Protein AF-A0A2M7UJR5-F1 (afdb_monomer_lite)

Foldseek 3Di:
DFPDDQPDDDPVLLVVLLVLLVVLLVVLVVCCVVVNFDCDPQLVLLLLLLCVLLVNHDDDPVNVVSNVVLQQQNLQSVQLNVCCVPPNNQVSLLVVLSVLLSQQLVLQLSVQCRHPVDNVRSSVRSSCVCPDPCNSRPRNGSHLVSVLVSLLSVLVSLLVSCVVPNDPVSVVVSVVSLSNSSSSPVSSVCSVVVSVVSD

Sequence (199 aa):
MFNGVNPKISTKYFTYLLVFAAVNALLVCLLFSHFGARFGSDSEEYLTTAKYFSGQGALGGSDMIKLFGRLLKPAFPLLVGLLSPLFGFKLPFILINVVFYLSIGFVVFKIVKLLFNDENQALVAAMLFLTAYPMLEYGINYYTDLAGWFFFVLSVYLTLLFGQKPSYKLVVWNGIISVIGFLTKESGGVGTLFFVLFL

Organism: NCBI:txid1974799

Radius of gyration: 18.08 Å; chains: 1; bounding box: 43×35×49 Å

InterPro domains:
  IPR038731 Glycosyltransferase RgtA/B/C/D-like [PF13231] (74-198)

Secondary structure (DSSP, 8-state):
----SSPPPPHHHHHHHHHHHHHHHHHHHHHHHHH-----HHHHHHHHHHHHHTT-----HHHHHHHHHHHTS-HHHHHHHHHHHHHTTTHHHHHHHHHHHHHHHHHHHHHHHHHH--HHHHHHHHHHHHTSHHIIIIISSSSSHHHHHHHHHHHHHHHHHHHHS--HHHHHHHHHHHHHHHHH-HHHHHHHHHHHHH-

Structure (mmCIF, N/CA/C/O backbone):
data_AF-A0A2M7UJR5-F1
#
_entry.id   AF-A0A2M7UJR5-F1
#
loop_
_atom_site.group_PDB
_atom_site.id
_atom_site.type_symbol
_atom_site.label_atom_id
_atom_site.label_alt_id
_atom_site.label_comp_id
_atom_site.label_asym_id
_atom_site.label_entity_id
_atom_site.label_seq_id
_atom_site.pdbx_PDB_ins_code
_atom_site.Cartn_x
_atom_site.Cartn_y
_atom_site.Cartn_z
_atom_site.occupancy
_atom_site.B_iso_or_equiv
_atom_site.auth_seq_id
_atom_site.auth_comp_id
_atom_site.auth_asym_id
_atom_site.auth_atom_id
_atom_site.pdbx_PDB_model_num
ATOM 1 N N . MET A 1 1 ? -16.473 -10.264 20.808 1.00 51.72 1 MET A N 1
ATOM 2 C CA . MET A 1 1 ? -15.160 -9.991 21.438 1.00 51.72 1 MET A CA 1
ATOM 3 C C . MET A 1 1 ? -14.590 -8.604 21.097 1.00 51.72 1 MET A C 1
ATOM 5 O O . MET A 1 1 ? -13.499 -8.291 21.541 1.00 51.72 1 MET A O 1
ATOM 9 N N . PHE A 1 2 ? -15.334 -7.726 20.405 1.00 51.50 2 PHE A N 1
ATOM 10 C CA . PHE A 1 2 ? -14.956 -6.326 20.180 1.00 51.50 2 PHE A CA 1
ATOM 11 C C . PHE A 1 2 ? -16.206 -5.449 20.325 1.00 51.50 2 PHE A C 1
ATOM 13 O O . PHE A 1 2 ? -17.181 -5.665 19.611 1.00 51.50 2 PHE A O 1
ATOM 20 N N . ASN A 1 3 ? -16.194 -4.479 21.241 1.00 45.06 3 ASN A N 1
ATOM 21 C CA . ASN A 1 3 ? -17.349 -3.614 21.539 1.00 45.06 3 ASN A CA 1
ATOM 22 C C . ASN A 1 3 ? -17.341 -2.291 20.745 1.00 45.06 3 ASN A C 1
ATOM 24 O O . ASN A 1 3 ? -17.848 -1.280 21.221 1.00 45.06 3 ASN A O 1
ATOM 28 N N . GLY A 1 4 ? -16.761 -2.264 19.542 1.00 53.38 4 GLY A N 1
ATOM 29 C CA . GLY A 1 4 ? -16.617 -1.032 18.764 1.00 53.38 4 GLY A CA 1
ATOM 30 C C . GLY A 1 4 ? -17.103 -1.189 17.337 1.00 53.38 4 GLY A C 1
ATOM 31 O O . GLY A 1 4 ? -16.329 -1.610 16.491 1.00 53.38 4 GLY A O 1
ATOM 32 N N . VAL A 1 5 ? -18.352 -0.805 17.055 1.00 62.62 5 VAL A N 1
ATOM 33 C CA . VAL A 1 5 ? -18.832 -0.569 15.681 1.00 62.62 5 VAL A CA 1
ATOM 34 C C . VAL A 1 5 ? -17.839 0.372 14.997 1.00 62.62 5 VAL A C 1
ATOM 36 O O . VAL A 1 5 ? -17.671 1.478 15.500 1.00 62.62 5 VAL A O 1
ATOM 39 N N . ASN A 1 6 ? -17.182 -0.084 13.915 1.00 69.62 6 ASN A N 1
ATOM 40 C CA . ASN A 1 6 ? -16.187 0.639 13.095 1.00 69.62 6 ASN A CA 1
ATOM 41 C C . ASN A 1 6 ? -15.977 2.107 13.535 1.00 69.62 6 ASN A C 1
ATOM 43 O O . ASN A 1 6 ? -16.721 2.989 13.084 1.00 69.62 6 ASN A O 1
ATOM 47 N N . PRO A 1 7 ? -15.042 2.358 14.471 1.00 72.00 7 PRO A N 1
ATOM 48 C CA . PRO A 1 7 ? -15.000 3.606 15.215 1.00 72.00 7 PRO A CA 1
ATOM 49 C C . PRO A 1 7 ? -14.770 4.788 14.276 1.00 72.00 7 PRO A C 1
ATOM 51 O O . PRO A 1 7 ? -13.910 4.752 13.389 1.00 72.00 7 PRO A O 1
ATOM 54 N N . LYS A 1 8 ? -15.557 5.852 14.474 1.00 83.50 8 LYS A N 1
ATOM 55 C CA . LYS A 1 8 ? -15.341 7.119 13.773 1.00 83.50 8 LYS A CA 1
ATOM 56 C C . LYS A 1 8 ? -13.962 7.660 14.141 1.00 83.50 8 LYS A C 1
ATOM 58 O O . LYS A 1 8 ? -13.547 7.574 15.293 1.00 83.50 8 LYS A O 1
ATOM 63 N N . ILE A 1 9 ? -13.289 8.216 13.142 1.00 86.56 9 ILE A N 1
ATOM 64 C CA . ILE A 1 9 ? -11.977 8.840 13.292 1.00 86.56 9 ILE A CA 1
ATOM 65 C C . ILE A 1 9 ? -12.189 10.345 13.345 1.00 86.56 9 ILE A C 1
ATOM 67 O O . ILE A 1 9 ? -12.898 10.904 12.506 1.00 86.56 9 ILE A O 1
ATOM 71 N N . SER A 1 10 ? -11.573 10.997 14.319 1.00 90.00 10 SER A N 1
ATOM 72 C CA . SER A 1 10 ? -11.519 12.446 14.402 1.00 90.00 10 S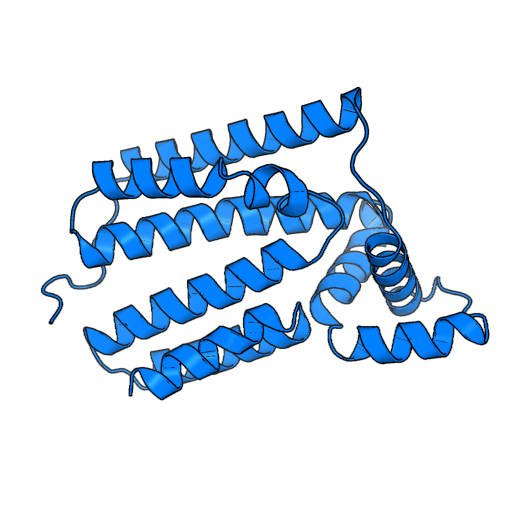ER A CA 1
ATOM 73 C C . SER A 1 10 ? -10.678 13.019 13.262 1.00 90.00 10 SER A C 1
ATOM 75 O O . SER A 1 10 ? -9.560 12.568 12.992 1.00 90.00 10 SER A O 1
ATOM 77 N N . THR A 1 11 ? -11.195 14.068 12.615 1.00 90.19 11 THR A N 1
ATOM 78 C CA . THR A 1 11 ? -10.528 14.761 11.503 1.00 90.19 11 THR A CA 1
ATOM 79 C C . THR A 1 11 ? -9.104 15.178 11.866 1.00 90.19 11 THR A C 1
ATOM 81 O O . THR A 1 11 ? -8.202 15.039 11.049 1.00 90.19 11 THR A O 1
ATOM 84 N N . LYS A 1 12 ? -8.878 15.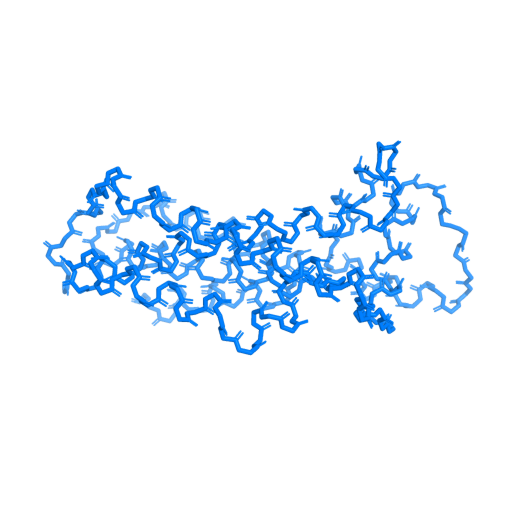603 13.116 1.00 93.94 12 LYS A N 1
ATOM 85 C CA . LYS A 1 12 ? -7.558 15.998 13.627 1.00 93.94 12 LYS A CA 1
ATOM 86 C C . LYS A 1 12 ? -6.524 14.876 13.477 1.00 93.94 12 LYS A C 1
ATOM 88 O O . LYS A 1 12 ? -5.452 15.106 12.927 1.00 93.94 12 LYS A O 1
ATOM 93 N N . TYR A 1 13 ? -6.849 13.668 13.937 1.00 93.12 13 TYR A N 1
ATOM 94 C CA . TYR A 1 13 ? -5.928 12.526 13.902 1.00 93.12 13 TYR A CA 1
ATOM 95 C C . TYR A 1 13 ? -5.713 12.004 12.488 1.00 93.12 13 TYR A C 1
ATOM 97 O O . TYR A 1 13 ? -4.592 11.646 12.134 1.00 93.12 13 TYR A O 1
ATOM 105 N N . PHE A 1 14 ? -6.763 12.020 11.664 1.00 91.31 14 PHE A N 1
ATOM 106 C CA . PHE A 1 14 ? -6.637 11.704 10.247 1.00 91.31 14 PHE A CA 1
ATOM 107 C C . PHE A 1 14 ? -5.672 12.664 9.539 1.00 91.31 14 PHE A C 1
ATOM 109 O O . PHE A 1 14 ? -4.754 12.215 8.855 1.00 91.31 14 PHE A O 1
ATOM 116 N N . THR A 1 15 ? -5.825 13.976 9.752 1.00 93.38 15 THR A N 1
ATOM 117 C CA . THR A 1 15 ? -4.920 14.986 9.191 1.00 93.38 15 THR A CA 1
ATOM 118 C C . THR A 1 15 ? -3.493 14.799 9.697 1.00 93.38 15 THR A C 1
ATOM 120 O O . THR A 1 15 ? -2.569 14.829 8.892 1.00 93.38 15 THR A O 1
ATOM 123 N N . TYR A 1 16 ? -3.291 14.559 10.996 1.00 95.25 16 TYR A N 1
ATOM 124 C CA . TYR A 1 16 ? -1.953 14.329 11.550 1.00 95.25 16 TYR A CA 1
ATOM 125 C C . TYR A 1 16 ? -1.270 13.107 10.951 1.00 95.25 16 TYR A C 1
ATOM 127 O O . TYR A 1 16 ? -0.112 13.202 10.551 1.00 95.25 16 TYR A O 1
ATOM 135 N N . LEU A 1 17 ? -1.987 11.989 10.832 1.00 94.94 17 LEU A N 1
ATOM 136 C CA . LEU A 1 17 ? -1.456 10.787 10.201 1.00 94.94 17 LEU A CA 1
ATOM 137 C C . LEU A 1 17 ? -1.081 11.042 8.740 1.00 94.94 17 LEU A C 1
ATOM 139 O O . LEU A 1 17 ? 0.002 10.654 8.312 1.00 94.94 17 LEU A O 1
ATOM 143 N N . LEU A 1 18 ? -1.961 11.699 7.982 1.00 93.88 18 LEU A N 1
ATOM 144 C CA . LEU A 1 18 ? -1.740 11.955 6.562 1.00 93.88 18 LEU A CA 1
ATOM 145 C C . LEU A 1 18 ? -0.556 12.899 6.337 1.00 93.88 18 LEU A C 1
ATOM 147 O O . LEU A 1 18 ? 0.288 12.621 5.489 1.00 93.88 18 LEU A O 1
ATOM 151 N N . VAL A 1 19 ? -0.458 13.974 7.125 1.00 95.94 19 VAL A N 1
ATOM 152 C CA . VAL A 1 19 ? 0.681 14.901 7.079 1.00 95.94 19 VAL A CA 1
ATOM 153 C C . VAL A 1 19 ? 1.968 14.178 7.459 1.00 95.94 19 VAL A C 1
ATOM 155 O O . VAL A 1 19 ? 2.946 14.277 6.725 1.00 95.94 19 VAL A O 1
ATOM 158 N N . PHE A 1 20 ? 1.973 13.407 8.549 1.00 96.38 20 PHE A N 1
ATOM 159 C CA . PHE A 1 20 ? 3.150 12.646 8.964 1.00 96.38 20 PHE A CA 1
ATOM 160 C C . PHE A 1 20 ? 3.603 11.664 7.878 1.00 96.38 20 PHE A C 1
ATOM 162 O O . PHE A 1 20 ? 4.773 11.655 7.502 1.00 96.38 20 PHE A O 1
ATOM 169 N N . ALA A 1 21 ? 2.679 10.867 7.339 1.00 95.06 21 ALA A N 1
ATOM 170 C CA . ALA A 1 21 ? 2.984 9.876 6.316 1.00 95.06 21 ALA A CA 1
ATOM 171 C C . ALA A 1 21 ? 3.496 10.532 5.023 1.00 95.06 21 ALA A C 1
ATOM 173 O O . ALA A 1 21 ? 4.449 10.032 4.428 1.00 95.06 21 ALA A O 1
ATOM 174 N N . ALA A 1 22 ? 2.922 11.672 4.620 1.00 94.81 22 ALA A N 1
ATOM 175 C CA . ALA A 1 22 ? 3.372 12.434 3.458 1.00 94.81 22 ALA A CA 1
ATOM 176 C C . ALA A 1 22 ? 4.764 13.048 3.667 1.00 94.81 22 ALA A C 1
ATOM 178 O O . ALA A 1 22 ? 5.610 12.951 2.781 1.00 94.81 22 ALA A O 1
ATOM 179 N N . VAL A 1 23 ? 5.026 13.631 4.841 1.00 96.00 23 VAL A N 1
ATOM 180 C CA . VAL A 1 23 ? 6.345 14.179 5.192 1.00 96.00 23 VAL A CA 1
ATOM 181 C C . VAL A 1 23 ? 7.393 13.070 5.239 1.00 96.00 23 VAL A C 1
ATOM 183 O O . VAL A 1 23 ? 8.475 13.239 4.682 1.00 96.00 23 VAL A O 1
ATOM 186 N N . ASN A 1 24 ? 7.075 11.918 5.835 1.00 94.38 24 ASN A N 1
ATOM 187 C CA . ASN A 1 24 ? 8.003 10.793 5.890 1.00 94.38 24 ASN A CA 1
ATOM 188 C C . ASN A 1 24 ? 8.272 10.209 4.496 1.00 94.38 24 ASN A C 1
ATOM 190 O O . ASN A 1 24 ? 9.417 9.930 4.153 1.00 94.38 24 ASN A O 1
ATOM 194 N N . ALA A 1 25 ? 7.241 10.090 3.656 1.00 92.75 25 ALA A N 1
ATOM 195 C CA . ALA A 1 25 ? 7.413 9.645 2.279 1.00 92.75 25 ALA A CA 1
ATOM 196 C C . ALA A 1 25 ? 8.275 10.616 1.460 1.00 92.75 25 ALA A C 1
ATOM 198 O O . ALA A 1 25 ? 9.170 10.186 0.734 1.00 92.75 25 ALA A O 1
ATOM 199 N N . LEU A 1 26 ? 8.054 11.925 1.619 1.00 93.25 26 LEU A N 1
ATOM 200 C CA . LEU A 1 26 ? 8.883 12.954 0.995 1.00 93.25 26 LEU A CA 1
ATOM 201 C C . LEU A 1 26 ? 10.337 12.861 1.470 1.00 93.25 26 LEU A C 1
ATOM 203 O O . LEU A 1 26 ? 11.241 12.922 0.643 1.00 93.25 26 LEU A O 1
ATOM 207 N N . LEU A 1 27 ? 10.567 12.671 2.772 1.00 92.19 27 LEU A N 1
ATOM 208 C CA . LEU A 1 27 ? 11.908 12.495 3.327 1.00 92.19 27 LEU A CA 1
ATOM 209 C C . LEU A 1 27 ? 12.617 11.288 2.701 1.00 92.19 27 LEU A C 1
ATOM 211 O O . LEU A 1 27 ? 13.756 11.418 2.265 1.00 92.19 27 LEU A O 1
ATOM 215 N N . VAL A 1 28 ? 11.943 10.140 2.590 1.00 90.00 28 VAL A N 1
ATOM 216 C CA . VAL A 1 28 ? 12.503 8.944 1.938 1.00 90.00 28 VAL A CA 1
ATOM 217 C C . VAL A 1 28 ? 12.835 9.221 0.467 1.00 90.00 28 VAL A C 1
ATOM 219 O O . VAL A 1 28 ? 13.934 8.905 0.016 1.00 90.00 28 VAL A O 1
ATOM 222 N N . CYS A 1 29 ? 11.946 9.889 -0.271 1.00 88.81 29 CYS A N 1
ATOM 223 C CA . CYS A 1 29 ? 12.211 10.292 -1.654 1.00 88.81 29 CYS A CA 1
ATOM 224 C C . CYS A 1 29 ? 13.404 11.261 -1.781 1.00 88.81 29 CYS A C 1
ATOM 226 O O . CYS A 1 29 ? 14.176 11.153 -2.733 1.00 88.81 29 CYS A O 1
ATOM 228 N N . LEU A 1 30 ? 13.583 12.189 -0.834 1.00 89.19 30 LEU A N 1
ATOM 229 C CA . LEU A 1 30 ? 14.737 13.097 -0.791 1.00 89.19 30 LEU A CA 1
ATOM 230 C C . LEU A 1 30 ? 16.038 12.355 -0.464 1.00 89.19 30 LEU A C 1
ATOM 232 O O . LEU A 1 30 ? 17.083 12.639 -1.044 1.00 89.19 30 LEU A O 1
ATOM 236 N N . LEU A 1 31 ? 15.988 11.366 0.426 1.00 87.44 31 LEU A N 1
ATOM 237 C CA . LEU A 1 31 ? 17.140 10.503 0.686 1.00 87.44 31 LEU A CA 1
ATOM 238 C C . LEU A 1 31 ? 17.513 9.710 -0.569 1.00 87.44 31 LEU A C 1
ATOM 240 O O . LEU A 1 31 ? 18.691 9.604 -0.896 1.00 87.44 31 LEU A O 1
ATOM 244 N N . PHE A 1 32 ? 16.530 9.223 -1.325 1.00 86.94 32 PHE A N 1
ATOM 245 C CA . PHE A 1 32 ? 16.774 8.549 -2.599 1.00 86.94 32 PHE A CA 1
ATOM 246 C C . PHE A 1 32 ? 17.358 9.466 -3.672 1.00 86.94 32 PHE A C 1
ATOM 248 O O . PHE A 1 32 ? 18.168 9.002 -4.472 1.00 86.94 32 PHE A O 1
ATOM 255 N N . SER A 1 33 ? 16.985 10.748 -3.711 1.00 82.12 33 SER A N 1
ATOM 256 C CA . SER A 1 33 ? 17.580 11.685 -4.669 1.00 82.12 33 SER A CA 1
ATOM 257 C C . SER A 1 33 ? 19.030 12.036 -4.326 1.00 82.12 33 SER A C 1
ATOM 259 O O . SER A 1 33 ? 19.802 12.330 -5.235 1.00 82.12 33 SER A O 1
ATOM 261 N N . HIS A 1 34 ? 19.415 11.965 -3.047 1.00 83.50 34 HIS A N 1
ATOM 262 C CA . HIS A 1 34 ? 20.773 12.277 -2.597 1.00 83.50 34 HIS A CA 1
ATOM 263 C C . HIS A 1 34 ? 21.711 11.059 -2.570 1.00 83.50 34 HIS A C 1
ATOM 265 O O . HIS A 1 34 ? 22.851 11.151 -3.013 1.00 83.50 34 HIS A O 1
ATOM 271 N N . PHE A 1 35 ? 21.235 9.912 -2.078 1.00 82.94 35 PHE A N 1
ATOM 272 C CA . PHE A 1 35 ? 22.031 8.689 -1.898 1.00 82.94 35 PHE A CA 1
ATOM 273 C C . PHE A 1 35 ? 21.784 7.623 -2.973 1.00 82.94 35 PHE A C 1
ATOM 275 O O . PHE A 1 35 ? 22.502 6.626 -3.030 1.00 82.94 35 PHE A O 1
ATOM 282 N N . GLY A 1 36 ? 20.785 7.830 -3.831 1.00 78.25 36 GLY A N 1
ATOM 283 C CA . GLY A 1 36 ? 20.318 6.844 -4.797 1.00 78.25 36 GLY A CA 1
ATOM 284 C C . GLY A 1 36 ? 19.278 5.896 -4.195 1.00 78.25 36 GLY A C 1
ATOM 285 O O . GLY A 1 36 ? 19.443 5.350 -3.106 1.00 78.25 36 GLY A O 1
ATOM 286 N N . ALA A 1 37 ? 18.188 5.671 -4.925 1.00 80.44 37 ALA A N 1
ATOM 287 C CA . ALA A 1 37 ? 17.256 4.588 -4.622 1.00 80.44 37 ALA A CA 1
ATOM 288 C C . ALA A 1 37 ? 17.872 3.233 -4.999 1.00 80.44 37 ALA A C 1
ATOM 290 O O . ALA A 1 37 ? 18.562 3.117 -6.017 1.00 80.44 37 ALA A O 1
ATOM 291 N N . ARG A 1 38 ? 17.589 2.188 -4.209 1.00 79.38 38 ARG A N 1
ATOM 292 C CA . ARG A 1 38 ? 18.053 0.836 -4.553 1.00 79.38 38 ARG A CA 1
ATOM 293 C C . ARG A 1 38 ? 17.312 0.338 -5.786 1.00 79.38 38 ARG A C 1
ATOM 295 O O . ARG A 1 38 ? 16.091 0.235 -5.802 1.00 79.38 38 ARG A O 1
ATOM 302 N N . PHE A 1 39 ? 18.074 -0.020 -6.803 1.00 83.75 39 PHE A N 1
ATOM 303 C CA . PHE A 1 39 ? 17.548 -0.601 -8.023 1.00 83.75 39 PHE A CA 1
ATOM 304 C C . PHE A 1 39 ? 18.274 -1.922 -8.251 1.00 83.75 39 PHE A C 1
ATOM 306 O O . PHE A 1 39 ? 19.449 -1.933 -8.609 1.00 83.75 39 PHE A O 1
ATOM 313 N N . GLY A 1 40 ? 17.598 -3.020 -7.916 1.00 84.62 40 GLY A N 1
ATOM 314 C CA . GLY A 1 40 ? 18.158 -4.369 -7.980 1.00 84.62 40 GLY A CA 1
ATOM 315 C C . GLY A 1 40 ? 17.610 -5.183 -9.150 1.00 84.62 40 GLY A C 1
ATOM 316 O O . GLY A 1 40 ? 16.774 -4.710 -9.921 1.00 84.62 40 GLY A O 1
ATOM 317 N N . SER A 1 41 ? 18.024 -6.450 -9.222 1.00 84.25 41 SER A N 1
ATOM 318 C CA . SER A 1 41 ? 17.553 -7.408 -10.233 1.00 84.25 41 SER A CA 1
ATOM 319 C C . SER A 1 41 ? 16.028 -7.558 -10.244 1.00 84.25 41 SER A C 1
ATOM 321 O O . SER A 1 41 ? 15.415 -7.635 -11.303 1.00 84.25 41 SER A O 1
ATOM 323 N N . ASP A 1 42 ? 15.398 -7.539 -9.068 1.00 84.50 42 ASP A N 1
ATOM 324 C CA . ASP A 1 42 ? 13.940 -7.596 -8.935 1.00 84.50 42 ASP A CA 1
ATOM 325 C C . ASP A 1 42 ? 13.264 -6.382 -9.590 1.00 84.50 42 ASP A C 1
ATOM 327 O O . ASP A 1 42 ? 12.298 -6.528 -10.341 1.00 84.50 42 ASP A O 1
ATOM 331 N N . SER A 1 43 ? 13.804 -5.181 -9.362 1.00 88.75 43 SER A N 1
ATOM 332 C CA . SER A 1 43 ? 13.313 -3.935 -9.960 1.00 88.75 43 SER A CA 1
ATOM 333 C C . SER A 1 43 ? 13.416 -3.955 -11.487 1.00 88.75 43 SER A C 1
ATOM 335 O O . SER A 1 43 ? 12.485 -3.527 -12.173 1.00 88.75 43 SER A O 1
ATOM 337 N N . GLU A 1 44 ? 14.514 -4.489 -12.030 1.00 88.62 44 GLU A N 1
ATOM 338 C CA . GLU A 1 44 ? 14.706 -4.673 -13.475 1.00 88.62 44 GLU A CA 1
ATOM 339 C C . GLU A 1 44 ? 13.675 -5.620 -14.086 1.00 88.62 44 GLU A C 1
ATOM 341 O O . GLU A 1 44 ? 13.137 -5.348 -15.162 1.00 88.62 44 GLU A O 1
ATOM 346 N N . GLU A 1 45 ? 13.351 -6.710 -13.398 1.00 87.94 45 GLU A N 1
ATOM 347 C CA . GLU A 1 45 ? 12.360 -7.675 -13.868 1.00 87.94 45 GLU A CA 1
ATOM 348 C C . GLU A 1 45 ? 10.942 -7.092 -13.881 1.00 87.94 45 GLU A C 1
ATOM 350 O O . GLU A 1 45 ? 10.214 -7.253 -14.870 1.00 87.94 45 GLU A O 1
ATOM 355 N N . TYR A 1 46 ? 10.547 -6.350 -12.838 1.00 88.81 46 TYR A N 1
ATOM 356 C CA . TYR A 1 46 ? 9.260 -5.643 -12.836 1.00 88.81 46 TYR A CA 1
ATOM 357 C C . TYR A 1 46 ? 9.204 -4.583 -13.943 1.00 88.81 46 TYR A C 1
ATOM 359 O O . TYR A 1 46 ? 8.191 -4.456 -14.633 1.00 88.81 46 TYR A O 1
ATOM 367 N N . LEU A 1 47 ? 10.300 -3.847 -14.148 1.00 89.56 47 LEU A N 1
ATOM 368 C CA . LEU A 1 47 ? 10.410 -2.832 -15.193 1.00 89.56 47 LEU A CA 1
ATOM 369 C C . LEU A 1 47 ? 10.291 -3.443 -16.596 1.00 89.56 47 LEU A C 1
ATOM 371 O O . LEU A 1 47 ? 9.603 -2.896 -17.456 1.00 89.56 47 LEU A O 1
ATOM 375 N N . THR A 1 48 ? 10.942 -4.581 -16.824 1.00 88.94 48 THR A N 1
ATOM 376 C CA . THR A 1 48 ? 10.894 -5.315 -18.096 1.00 88.94 48 THR A CA 1
ATOM 377 C C . THR A 1 48 ? 9.481 -5.817 -18.379 1.00 88.94 48 THR A C 1
ATOM 379 O O . THR A 1 48 ? 8.969 -5.639 -19.484 1.00 88.94 48 THR A O 1
ATOM 382 N N . THR A 1 49 ? 8.800 -6.336 -17.356 1.00 89.12 49 THR A N 1
ATOM 383 C CA . THR A 1 49 ? 7.395 -6.762 -17.447 1.00 89.12 49 THR A CA 1
ATOM 384 C C . THR A 1 49 ? 6.469 -5.584 -17.782 1.00 89.12 49 THR A C 1
ATOM 386 O O . THR A 1 49 ? 5.602 -5.698 -18.646 1.00 89.12 49 THR A O 1
ATOM 389 N N . ALA A 1 50 ? 6.683 -4.413 -17.174 1.00 91.19 50 ALA A N 1
ATOM 390 C CA . ALA A 1 50 ? 5.915 -3.205 -17.483 1.00 91.19 50 ALA A CA 1
ATOM 391 C C . ALA A 1 50 ? 6.153 -2.696 -18.920 1.00 91.19 50 ALA A C 1
ATOM 393 O O . ALA A 1 50 ? 5.216 -2.286 -19.613 1.00 91.19 50 ALA A O 1
ATOM 394 N N . LYS A 1 51 ? 7.402 -2.747 -19.404 1.00 90.19 51 LYS A N 1
ATOM 395 C CA . LYS A 1 51 ? 7.743 -2.436 -20.805 1.00 90.19 51 LYS A CA 1
ATOM 396 C C . LYS A 1 51 ? 7.062 -3.394 -21.777 1.00 90.19 51 LYS A C 1
ATOM 398 O O . LYS A 1 51 ? 6.557 -2.956 -22.803 1.00 90.19 51 LYS A O 1
ATOM 403 N N . TYR A 1 52 ? 6.994 -4.680 -21.440 1.00 88.62 52 TYR A N 1
ATOM 404 C CA . TYR A 1 52 ? 6.255 -5.655 -22.235 1.00 88.62 52 TYR A CA 1
ATOM 405 C C . TYR A 1 52 ? 4.759 -5.318 -22.311 1.00 88.62 52 TYR A C 1
ATOM 407 O O . TYR A 1 52 ? 4.218 -5.216 -23.408 1.00 88.62 52 TYR A O 1
ATOM 415 N N . PHE A 1 53 ? 4.104 -5.041 -21.176 1.00 88.62 53 PHE A N 1
ATOM 416 C CA . PHE A 1 53 ? 2.677 -4.679 -21.159 1.00 88.62 5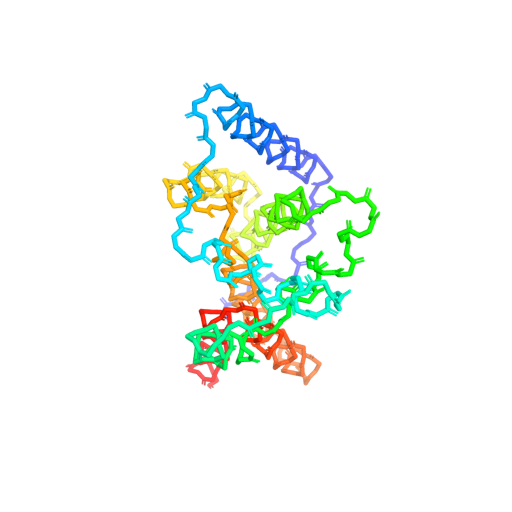3 PHE A CA 1
ATOM 417 C C . PHE A 1 53 ? 2.344 -3.386 -21.909 1.00 88.62 53 PHE A C 1
ATOM 419 O O . PHE A 1 53 ? 1.236 -3.239 -22.414 1.00 88.62 53 PHE A O 1
ATOM 426 N N . SER A 1 54 ? 3.296 -2.461 -22.011 1.00 87.88 54 SER A N 1
ATOM 427 C CA . SER A 1 54 ? 3.151 -1.221 -22.788 1.00 87.88 54 SER A CA 1
ATOM 428 C C . SER A 1 54 ? 3.550 -1.368 -24.264 1.00 87.88 54 SER A C 1
ATOM 430 O O . SER A 1 54 ? 3.567 -0.377 -24.992 1.00 87.88 54 SER A O 1
ATOM 432 N N . GLY A 1 55 ? 3.885 -2.581 -24.720 1.00 85.62 55 GLY A N 1
ATOM 433 C CA . GLY A 1 55 ? 4.284 -2.859 -26.103 1.00 85.62 55 GLY A CA 1
ATOM 434 C C . GLY A 1 55 ? 5.693 -2.377 -26.473 1.00 85.62 55 GLY A C 1
ATOM 435 O O . GLY A 1 55 ? 6.046 -2.387 -27.647 1.00 85.62 55 GLY A O 1
ATOM 436 N N . GLN A 1 56 ? 6.504 -1.960 -25.494 1.00 81.81 56 GLN A N 1
ATOM 437 C CA . GLN A 1 56 ? 7.857 -1.414 -25.691 1.00 81.81 56 GLN A CA 1
ATOM 438 C C . GLN A 1 56 ? 8.980 -2.387 -25.283 1.00 81.81 56 GLN A C 1
ATOM 440 O O . GLN A 1 56 ? 10.157 -2.027 -25.297 1.00 81.81 56 GLN A O 1
ATOM 445 N N . GLY A 1 57 ? 8.643 -3.615 -24.881 1.00 70.31 57 GLY A N 1
ATOM 446 C CA . GLY A 1 57 ? 9.608 -4.643 -24.492 1.00 70.31 57 GLY A CA 1
ATOM 447 C C . GLY A 1 57 ? 9.943 -5.583 -25.648 1.00 70.31 57 GLY A C 1
ATOM 448 O O . GLY A 1 57 ? 9.135 -6.446 -25.975 1.00 70.31 57 GLY A O 1
ATOM 449 N N . ALA A 1 58 ? 11.141 -5.462 -26.229 1.00 63.56 58 ALA A N 1
ATOM 450 C CA . ALA A 1 58 ? 11.720 -6.537 -27.033 1.00 63.56 58 ALA A CA 1
ATOM 451 C C . ALA A 1 58 ? 12.260 -7.604 -26.071 1.00 63.56 58 ALA A C 1
ATOM 453 O O . ALA A 1 58 ? 13.206 -7.341 -25.332 1.00 63.56 58 ALA A O 1
ATOM 454 N N . LEU A 1 59 ? 11.620 -8.771 -26.028 1.00 65.69 59 LEU A N 1
ATOM 455 C CA . LEU A 1 59 ? 12.015 -9.857 -25.131 1.00 65.69 59 LEU A CA 1
ATOM 456 C C . LEU A 1 59 ? 13.076 -10.728 -25.806 1.00 65.69 59 LEU A C 1
ATOM 458 O O . LEU A 1 59 ? 12.824 -11.302 -26.866 1.00 65.69 59 LEU A O 1
ATOM 462 N N . GLY A 1 60 ? 14.247 -10.854 -25.185 1.00 66.06 60 GLY A N 1
ATOM 463 C CA . GLY A 1 60 ? 15.202 -11.908 -25.514 1.00 66.06 60 GLY A CA 1
ATOM 464 C C . GLY A 1 60 ? 14.756 -13.269 -24.963 1.00 66.06 60 GLY A C 1
ATOM 465 O O . GLY A 1 60 ? 13.882 -13.363 -24.100 1.00 66.06 60 GLY A O 1
ATOM 466 N N . GLY A 1 61 ? 15.385 -14.357 -25.420 1.00 64.25 61 GLY A N 1
ATOM 467 C CA . GLY A 1 61 ? 15.041 -15.720 -24.980 1.00 64.25 61 GLY A CA 1
ATOM 468 C C . GLY A 1 61 ? 15.177 -15.951 -23.465 1.00 64.25 61 GLY A C 1
ATOM 469 O O . GLY A 1 61 ? 14.361 -16.658 -22.877 1.00 64.25 61 GLY A O 1
ATOM 470 N N . SER A 1 62 ? 16.149 -15.309 -22.809 1.00 66.75 62 SER A N 1
ATOM 471 C CA . SER A 1 62 ? 16.319 -15.336 -21.345 1.00 66.75 62 SER A CA 1
ATOM 472 C C . SER A 1 62 ? 15.270 -14.514 -20.591 1.00 66.75 62 SER A C 1
ATOM 474 O O . SER A 1 62 ? 14.962 -14.820 -19.438 1.00 66.75 62 SER A O 1
ATOM 476 N N . ASP A 1 63 ? 14.697 -13.495 -21.235 1.00 68.62 63 ASP A N 1
ATOM 477 C CA . ASP A 1 63 ? 13.701 -12.609 -20.628 1.00 68.62 63 ASP A CA 1
ATOM 478 C C . ASP A 1 63 ? 12.333 -13.284 -20.552 1.00 68.62 63 ASP A C 1
ATOM 480 O O . ASP A 1 63 ? 11.566 -13.012 -19.633 1.00 68.62 63 ASP A O 1
ATOM 484 N N . MET A 1 64 ? 12.051 -14.227 -21.458 1.00 68.19 64 M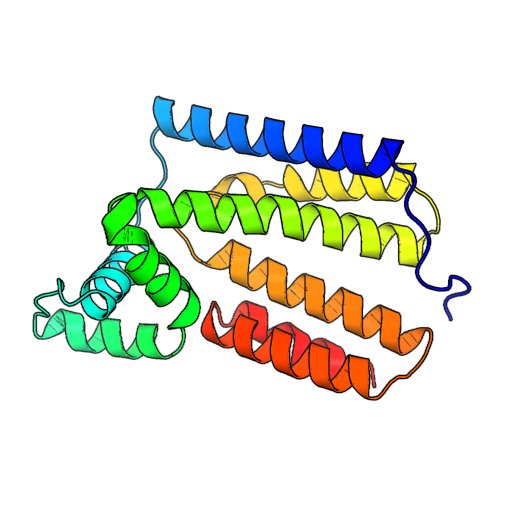ET A N 1
ATOM 485 C CA . MET A 1 64 ? 10.795 -14.981 -21.480 1.00 68.19 64 MET A CA 1
ATOM 486 C C . MET A 1 64 ? 10.585 -15.791 -20.196 1.00 68.19 64 MET A C 1
ATOM 488 O O . MET A 1 64 ? 9.508 -15.735 -19.609 1.00 68.19 64 MET A O 1
ATOM 492 N N . ILE A 1 65 ? 11.609 -16.504 -19.711 1.00 68.44 65 ILE A N 1
ATOM 493 C CA . ILE A 1 65 ? 11.505 -17.328 -18.490 1.00 68.44 65 ILE A CA 1
ATOM 494 C C . ILE A 1 65 ? 11.205 -16.448 -17.267 1.00 68.44 65 ILE A C 1
ATOM 496 O O . ILE A 1 65 ? 10.328 -16.767 -16.462 1.00 68.44 65 ILE A O 1
ATOM 500 N N . LYS A 1 66 ? 11.894 -15.308 -17.153 1.00 70.12 66 LYS A N 1
ATOM 501 C CA . LYS A 1 66 ? 11.678 -14.337 -16.072 1.00 70.12 66 LYS A CA 1
ATOM 502 C C . LYS A 1 66 ? 10.308 -13.671 -16.175 1.00 70.12 66 LYS A C 1
ATOM 504 O O . LYS A 1 66 ? 9.617 -13.530 -15.167 1.00 70.12 66 LYS A O 1
ATOM 509 N N . LEU A 1 67 ? 9.882 -13.328 -17.389 1.00 73.12 67 LEU A N 1
ATOM 510 C CA . LEU A 1 67 ? 8.562 -12.774 -17.658 1.00 73.12 67 LEU A CA 1
ATOM 511 C C . LEU A 1 67 ? 7.458 -13.735 -17.218 1.00 73.12 67 LEU A C 1
ATOM 513 O O . LEU A 1 67 ? 6.550 -13.303 -16.519 1.00 73.12 67 LEU A O 1
ATOM 517 N N . PHE A 1 68 ? 7.547 -15.031 -17.536 1.00 74.06 68 PHE A N 1
ATOM 518 C CA . PHE A 1 68 ? 6.549 -16.019 -17.104 1.00 74.06 68 PHE A CA 1
ATOM 519 C C . PHE A 1 68 ? 6.375 -16.056 -15.582 1.00 74.06 68 PHE A C 1
ATOM 521 O O . PHE A 1 68 ? 5.244 -16.065 -15.097 1.00 74.06 68 PHE A O 1
ATOM 528 N N . GLY A 1 69 ? 7.471 -15.991 -14.818 1.00 72.19 69 GLY A N 1
ATOM 529 C CA . GLY A 1 69 ? 7.401 -15.904 -13.356 1.00 72.19 69 GLY A CA 1
ATOM 530 C C . GLY A 1 69 ? 6.707 -14.631 -12.852 1.00 72.19 69 GLY A C 1
ATOM 531 O O . GLY A 1 69 ? 6.010 -14.661 -11.836 1.00 72.19 69 GLY A O 1
ATOM 532 N N . ARG A 1 70 ? 6.850 -13.510 -13.570 1.00 78.31 70 ARG A N 1
ATOM 533 C CA . ARG A 1 70 ? 6.241 -12.216 -13.217 1.00 78.31 70 ARG A CA 1
ATOM 534 C C . ARG A 1 70 ? 4.829 -12.027 -13.783 1.00 78.31 70 ARG A C 1
ATOM 536 O O . ARG A 1 70 ? 4.061 -11.266 -13.203 1.00 78.31 70 ARG A O 1
ATOM 543 N N . LEU A 1 71 ? 4.431 -12.773 -14.816 1.00 78.25 71 LEU A N 1
ATOM 544 C CA . LEU A 1 71 ? 3.047 -12.831 -15.311 1.00 78.25 71 LEU A CA 1
ATOM 545 C C . LEU A 1 71 ? 2.079 -13.415 -14.276 1.00 78.25 71 LEU A C 1
ATOM 547 O O . LEU A 1 71 ? 0.889 -13.125 -14.332 1.00 78.25 71 LEU A O 1
ATOM 551 N N . LEU A 1 72 ? 2.584 -14.176 -13.300 1.00 81.00 72 LEU A N 1
ATOM 552 C CA . LEU A 1 72 ? 1.802 -14.617 -12.141 1.00 81.00 72 LEU A CA 1
ATOM 553 C C . LEU A 1 72 ? 1.456 -13.462 -11.184 1.00 81.00 72 LEU A C 1
ATOM 555 O O . LEU A 1 72 ? 0.540 -13.590 -10.376 1.00 81.00 72 LEU A O 1
ATOM 559 N N . LYS A 1 73 ? 2.175 -12.334 -11.278 1.00 87.88 73 LYS A N 1
ATOM 560 C CA . LYS A 1 73 ? 2.009 -11.133 -10.447 1.00 87.88 73 LYS A CA 1
ATOM 561 C C . LYS A 1 73 ? 1.880 -9.876 -11.334 1.00 87.88 73 LYS A C 1
ATOM 563 O O . LYS A 1 73 ? 2.695 -8.954 -11.228 1.00 87.88 73 LYS A O 1
ATOM 568 N N . PRO A 1 74 ? 0.894 -9.834 -12.254 1.00 91.38 74 PRO A N 1
ATOM 569 C CA . PRO A 1 74 ? 0.873 -8.855 -13.333 1.00 91.38 74 PRO A CA 1
ATOM 570 C C . PRO A 1 74 ? 0.362 -7.479 -12.896 1.00 91.38 74 PRO A C 1
ATOM 572 O O . PRO A 1 74 ? 0.615 -6.502 -13.593 1.00 91.38 74 PRO A O 1
ATOM 575 N N . ALA A 1 75 ? -0.353 -7.371 -11.772 1.00 93.88 75 ALA A N 1
ATOM 576 C CA . ALA A 1 75 ? -1.128 -6.175 -11.446 1.00 93.88 75 ALA A CA 1
ATOM 577 C C . ALA A 1 75 ? -0.247 -4.930 -11.283 1.00 93.88 75 ALA A C 1
ATOM 579 O O . ALA A 1 75 ? -0.536 -3.888 -11.870 1.00 93.88 75 ALA A O 1
ATOM 580 N N . PHE A 1 76 ? 0.856 -5.034 -10.538 1.00 94.12 76 PHE A N 1
ATOM 581 C CA . PHE A 1 76 ? 1.739 -3.889 -10.313 1.00 94.12 76 PHE A CA 1
ATOM 582 C C . PHE A 1 76 ? 2.501 -3.479 -11.586 1.00 94.12 76 PHE A C 1
ATOM 584 O O . PHE A 1 76 ? 2.423 -2.305 -11.954 1.00 94.12 76 PHE A O 1
ATOM 591 N N . PRO A 1 77 ? 3.181 -4.387 -12.322 1.00 93.06 77 PRO A N 1
ATOM 592 C CA . PRO A 1 77 ? 3.820 -4.015 -13.586 1.00 93.06 77 PRO A CA 1
ATOM 593 C C . PRO A 1 77 ? 2.833 -3.503 -14.642 1.00 93.06 77 PRO A C 1
ATOM 595 O O . PRO A 1 77 ? 3.190 -2.629 -15.428 1.00 93.06 77 PRO A O 1
ATOM 598 N N . LEU A 1 78 ? 1.591 -4.001 -14.654 1.00 94.00 78 LEU A N 1
ATOM 599 C CA . LEU A 1 78 ? 0.541 -3.496 -15.538 1.00 94.00 78 LEU A CA 1
ATOM 600 C C . LEU A 1 78 ? 0.200 -2.040 -15.212 1.00 94.00 78 LEU A C 1
ATOM 602 O O . LEU A 1 78 ? 0.181 -1.211 -16.116 1.00 94.00 78 LEU A O 1
ATOM 606 N N . LEU A 1 79 ? -0.002 -1.703 -13.933 1.00 94.69 79 LEU A N 1
ATOM 607 C CA . LEU A 1 79 ? -0.237 -0.318 -13.508 1.00 94.69 79 LEU A CA 1
ATOM 608 C C . LEU A 1 79 ? 0.932 0.601 -13.882 1.00 94.69 79 LEU A C 1
ATOM 610 O O . LEU A 1 79 ? 0.710 1.702 -14.381 1.00 94.69 79 LEU A O 1
ATOM 614 N N . VAL A 1 80 ? 2.173 0.140 -13.707 1.00 94.81 80 VAL A N 1
ATOM 615 C CA . VAL A 1 80 ? 3.359 0.881 -14.162 1.00 94.81 80 VAL A CA 1
ATOM 616 C C . VAL A 1 80 ? 3.319 1.095 -15.677 1.00 94.81 80 VAL A C 1
ATOM 618 O O . VAL A 1 80 ? 3.538 2.214 -16.132 1.00 94.81 80 VAL A O 1
ATOM 621 N N . GLY A 1 81 ? 3.035 0.050 -16.459 1.00 93.38 81 GLY A N 1
ATOM 622 C CA . GLY A 1 81 ? 2.957 0.122 -17.920 1.00 93.38 81 GLY A CA 1
ATOM 623 C C . GLY A 1 81 ? 1.853 1.057 -18.423 1.00 93.38 81 GLY A C 1
ATOM 624 O O . GLY A 1 81 ? 2.059 1.761 -19.405 1.00 93.38 81 GLY A O 1
ATOM 625 N N . LEU A 1 82 ? 0.714 1.123 -17.729 1.00 94.50 82 LEU A N 1
ATOM 626 C CA . LEU A 1 82 ? -0.386 2.041 -18.050 1.00 94.50 82 LEU A CA 1
ATOM 627 C C . LEU A 1 82 ? -0.039 3.507 -17.761 1.00 94.50 82 LEU A C 1
ATOM 629 O O . LEU A 1 82 ? -0.490 4.400 -18.473 1.00 94.50 82 LEU A O 1
ATOM 633 N N . LEU A 1 83 ? 0.757 3.763 -16.720 1.00 95.19 83 LEU A N 1
ATOM 634 C CA . LEU A 1 83 ? 1.169 5.113 -16.322 1.00 95.19 83 LEU A CA 1
ATOM 635 C C . LEU A 1 83 ? 2.447 5.587 -17.029 1.00 95.19 83 LEU A C 1
ATOM 637 O O . LEU A 1 83 ? 2.747 6.784 -17.029 1.00 95.19 83 LEU A O 1
ATOM 641 N N . SER A 1 84 ? 3.206 4.674 -17.639 1.00 94.31 84 SER A N 1
ATOM 642 C CA . SER A 1 84 ? 4.493 4.997 -18.252 1.00 94.31 84 SER A CA 1
ATOM 643 C C . SER A 1 84 ? 4.439 6.001 -19.411 1.00 94.31 84 SER A C 1
ATOM 645 O O . SER A 1 84 ? 5.393 6.774 -19.517 1.00 94.31 84 SER A O 1
ATOM 647 N N . PRO A 1 85 ? 3.366 6.110 -20.229 1.00 93.25 85 PRO A N 1
ATOM 648 C CA . PRO A 1 85 ? 3.287 7.142 -21.265 1.00 93.25 85 PRO A CA 1
ATOM 649 C C . PRO A 1 85 ? 3.296 8.575 -20.718 1.00 93.25 85 PRO A C 1
ATOM 651 O O . PRO A 1 85 ? 3.694 9.494 -21.426 1.00 93.25 85 PRO A O 1
ATOM 654 N N . LEU A 1 86 ? 2.869 8.774 -19.466 1.00 94.19 86 LEU A N 1
ATOM 655 C CA . LEU A 1 86 ? 2.788 10.097 -18.836 1.00 94.19 86 LEU A CA 1
ATOM 656 C C . LEU A 1 86 ? 4.056 10.460 -18.054 1.00 94.19 86 LEU A C 1
ATOM 658 O O . LEU A 1 86 ? 4.409 11.631 -17.953 1.00 94.19 86 LEU A O 1
ATOM 662 N N . PHE A 1 87 ? 4.731 9.461 -17.483 1.00 93.69 87 PHE A N 1
ATOM 663 C CA . PHE A 1 87 ? 5.759 9.666 -16.455 1.00 93.69 87 PHE A CA 1
ATOM 664 C C . PHE A 1 87 ? 7.093 8.958 -16.753 1.00 93.69 87 PHE A C 1
ATOM 666 O O . PHE A 1 87 ? 8.029 9.027 -15.954 1.00 93.69 87 PHE A O 1
ATOM 673 N N . GLY A 1 88 ? 7.190 8.235 -17.872 1.00 92.44 88 GLY A N 1
ATOM 674 C CA . GLY A 1 88 ? 8.236 7.237 -18.092 1.00 92.44 88 GLY A CA 1
ATOM 675 C C . GLY A 1 88 ? 8.055 6.019 -17.179 1.00 92.44 88 GLY A C 1
ATOM 676 O O . GLY A 1 88 ? 7.128 5.951 -16.384 1.00 92.44 88 GLY A O 1
ATOM 677 N N . PHE A 1 89 ? 8.933 5.019 -17.265 1.00 89.12 89 PHE A N 1
ATOM 678 C CA . PHE A 1 89 ? 8.704 3.755 -16.548 1.00 89.12 89 PHE A CA 1
ATOM 679 C C . PHE A 1 89 ? 9.166 3.719 -15.088 1.00 89.12 89 PHE A C 1
ATOM 681 O O . PHE A 1 89 ? 8.706 2.868 -14.335 1.00 89.12 89 PHE A O 1
ATOM 688 N N . LYS A 1 90 ? 10.091 4.592 -14.674 1.00 90.25 90 LYS A N 1
ATOM 689 C CA . LYS A 1 90 ? 10.628 4.572 -13.302 1.00 90.25 90 LYS A CA 1
ATOM 690 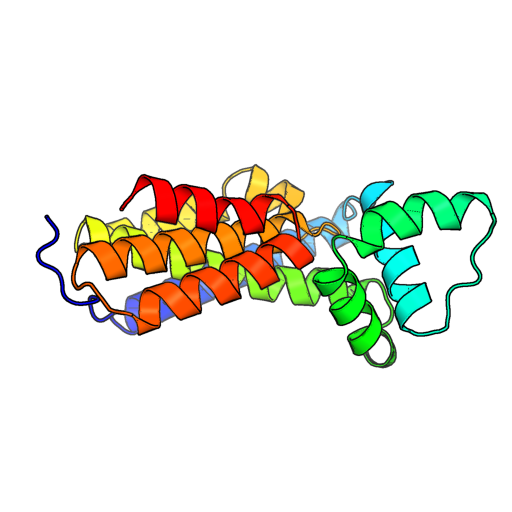C C . LYS A 1 90 ? 9.706 5.296 -12.322 1.00 90.25 90 LYS A C 1
ATOM 692 O O . LYS A 1 90 ? 9.383 4.750 -11.274 1.00 90.25 90 LYS A O 1
ATOM 697 N N . LEU A 1 91 ? 9.244 6.498 -12.668 1.00 91.12 91 LEU A N 1
ATOM 698 C CA . LEU A 1 91 ? 8.454 7.329 -11.758 1.00 91.12 91 LEU A CA 1
ATOM 699 C C . LEU A 1 91 ? 7.128 6.672 -11.298 1.00 91.12 91 LEU A C 1
ATOM 701 O O . LEU A 1 91 ? 6.831 6.768 -10.106 1.00 91.12 91 LEU A O 1
ATOM 705 N N . PRO A 1 92 ? 6.369 5.936 -12.139 1.00 93.88 92 PRO A N 1
ATOM 706 C CA . PRO A 1 92 ? 5.169 5.227 -11.700 1.00 93.88 92 PRO A CA 1
ATOM 707 C C . PRO A 1 92 ? 5.383 4.246 -10.547 1.00 93.88 92 PRO A C 1
ATOM 709 O O . PRO A 1 92 ? 4.497 4.141 -9.708 1.00 93.88 92 PRO A O 1
ATOM 712 N N . PHE A 1 93 ? 6.537 3.571 -10.446 1.00 91.88 93 PHE A N 1
ATOM 713 C CA . PHE A 1 93 ? 6.821 2.690 -9.301 1.00 91.88 93 PHE A CA 1
ATOM 714 C C . PHE A 1 93 ? 6.752 3.458 -7.984 1.00 91.88 93 PHE A C 1
ATOM 716 O O . PHE A 1 93 ? 6.048 3.051 -7.063 1.00 91.88 93 PHE A O 1
ATOM 723 N N . ILE A 1 94 ? 7.455 4.591 -7.923 1.00 92.12 94 ILE A N 1
ATOM 724 C CA . ILE A 1 94 ? 7.507 5.431 -6.727 1.00 92.12 94 ILE A CA 1
ATOM 725 C C . ILE A 1 94 ? 6.118 5.998 -6.442 1.00 92.12 94 ILE A C 1
ATOM 727 O O . ILE A 1 94 ? 5.663 5.930 -5.307 1.00 92.12 94 ILE A O 1
ATOM 731 N N . LEU A 1 95 ? 5.413 6.508 -7.457 1.00 93.50 95 LEU A N 1
ATOM 732 C CA . LEU A 1 95 ? 4.072 7.073 -7.276 1.00 93.50 95 LEU A CA 1
ATOM 733 C C . LEU A 1 95 ? 3.086 6.044 -6.711 1.00 93.50 95 LEU A C 1
ATOM 735 O O . LEU A 1 95 ? 2.393 6.328 -5.735 1.00 93.50 95 LEU A O 1
ATOM 739 N N . ILE A 1 96 ? 3.053 4.841 -7.289 1.00 95.69 96 ILE A N 1
ATOM 740 C CA . ILE A 1 96 ? 2.191 3.750 -6.826 1.00 95.69 96 ILE A CA 1
ATOM 741 C C . ILE A 1 96 ? 2.557 3.365 -5.386 1.00 95.69 96 ILE A C 1
ATOM 743 O O . ILE A 1 96 ? 1.673 3.252 -4.535 1.00 95.69 96 ILE A O 1
ATOM 747 N N . ASN A 1 97 ? 3.848 3.221 -5.079 1.00 95.31 97 ASN A N 1
ATOM 748 C CA . ASN A 1 97 ? 4.285 2.880 -3.728 1.00 95.31 97 ASN A CA 1
ATOM 749 C C . ASN A 1 97 ? 4.001 3.986 -2.712 1.00 95.31 97 ASN A C 1
ATOM 751 O O . ASN A 1 97 ? 3.575 3.673 -1.609 1.00 95.31 97 ASN A O 1
ATOM 755 N N . VAL A 1 98 ? 4.119 5.268 -3.063 1.00 95.19 98 VAL A N 1
ATOM 756 C CA . VAL A 1 98 ? 3.701 6.373 -2.184 1.00 95.19 98 VAL A CA 1
ATOM 757 C C . VAL A 1 98 ? 2.207 6.276 -1.870 1.00 95.19 98 VAL A C 1
ATOM 759 O O . VAL A 1 98 ? 1.817 6.405 -0.711 1.00 95.19 98 VAL A O 1
ATOM 762 N N . VAL A 1 99 ? 1.359 5.974 -2.859 1.00 96.06 99 VAL A N 1
ATOM 763 C CA . VAL A 1 99 ? -0.081 5.777 -2.621 1.00 96.06 99 VAL A CA 1
ATOM 764 C C . VAL A 1 99 ? -0.325 4.617 -1.653 1.00 96.06 99 VAL A C 1
ATOM 766 O O . VAL A 1 99 ? -1.078 4.775 -0.685 1.00 96.06 99 VAL A O 1
ATOM 769 N N . PHE A 1 100 ? 0.333 3.472 -1.854 1.00 97.31 100 PHE A N 1
ATOM 770 C CA . PHE A 1 100 ? 0.218 2.340 -0.930 1.00 97.31 100 PHE A CA 1
ATOM 771 C C . PHE A 1 100 ? 0.788 2.647 0.456 1.00 97.31 100 PHE A C 1
ATOM 773 O O . PHE A 1 100 ? 0.223 2.197 1.448 1.00 97.31 100 PHE A O 1
ATOM 780 N N . TYR A 1 101 ? 1.839 3.458 0.543 1.00 97.00 101 TYR A N 1
ATOM 781 C CA . TYR A 1 101 ? 2.496 3.845 1.788 1.00 97.00 101 TYR A CA 1
ATOM 782 C C . TYR A 1 101 ? 1.567 4.678 2.674 1.00 97.00 101 TYR A C 1
ATOM 784 O O . TYR A 1 101 ? 1.380 4.388 3.856 1.00 97.00 101 TYR A O 1
ATOM 792 N N . LEU A 1 102 ? 0.913 5.678 2.079 1.00 96.19 102 LEU A N 1
ATOM 793 C CA . LEU A 1 102 ? -0.098 6.481 2.766 1.00 96.19 102 LEU A CA 1
ATOM 794 C C . LEU A 1 102 ? -1.297 5.615 3.179 1.00 96.19 102 LEU A C 1
ATOM 796 O O . LEU A 1 102 ? -1.794 5.707 4.304 1.00 96.19 102 LEU A O 1
ATOM 800 N N . SER A 1 103 ? -1.738 4.736 2.276 1.00 97.25 103 SER A N 1
ATOM 801 C CA . SER A 1 103 ? -2.917 3.896 2.484 1.00 97.25 103 SER A CA 1
ATOM 802 C C . SER A 1 103 ? -2.706 2.859 3.587 1.00 97.25 103 SER A C 1
ATOM 804 O O . SER A 1 103 ? -3.573 2.700 4.444 1.00 97.25 103 SER A O 1
ATOM 806 N N . ILE A 1 104 ? -1.557 2.174 3.623 1.00 97.88 104 ILE A N 1
ATOM 807 C CA . ILE A 1 104 ? -1.278 1.155 4.643 1.00 97.88 104 ILE A CA 1
ATOM 808 C C . ILE A 1 104 ? -1.162 1.775 6.035 1.00 97.88 104 ILE A C 1
ATOM 810 O O . ILE A 1 104 ? -1.712 1.216 6.981 1.00 97.88 104 ILE A O 1
ATOM 814 N N . GLY A 1 105 ? -0.563 2.966 6.163 1.00 97.50 105 GLY A N 1
ATOM 815 C CA . GLY A 1 105 ? -0.534 3.705 7.429 1.00 97.50 105 GLY A CA 1
ATOM 816 C C . GLY A 1 105 ? -1.940 3.994 7.963 1.00 97.50 105 GLY A C 1
ATOM 817 O O . GLY A 1 105 ? -2.220 3.781 9.144 1.00 97.50 105 GLY A O 1
ATOM 818 N N . PHE A 1 106 ? -2.860 4.393 7.079 1.00 97.25 106 PHE A N 1
ATOM 819 C CA . PHE A 1 106 ? -4.265 4.601 7.433 1.00 97.25 106 PHE A CA 1
ATOM 820 C C . PHE A 1 106 ? -4.982 3.311 7.855 1.00 97.25 106 PHE A C 1
ATOM 822 O O . PHE A 1 106 ? -5.746 3.318 8.823 1.00 97.25 106 PHE A O 1
ATOM 829 N N . VAL A 1 107 ? -4.734 2.190 7.174 1.00 97.56 107 VAL A N 1
ATOM 830 C CA . VAL A 1 107 ? -5.332 0.901 7.553 1.00 97.56 107 VAL A CA 1
ATOM 831 C C . VAL A 1 107 ? -4.781 0.411 8.897 1.00 97.56 107 VAL A C 1
ATOM 833 O O . VAL A 1 107 ? -5.559 -0.033 9.739 1.00 97.56 107 VAL A O 1
ATOM 836 N N . VAL A 1 108 ? -3.477 0.552 9.154 1.00 98.06 108 VAL A N 1
ATOM 837 C CA . VAL A 1 108 ? -2.874 0.220 10.458 1.00 98.06 108 VAL A CA 1
ATOM 838 C C . VAL A 1 108 ? -3.500 1.058 11.571 1.00 98.06 108 VAL A C 1
ATOM 840 O O . VAL A 1 108 ? -3.919 0.503 12.587 1.00 98.06 108 VAL A O 1
ATOM 843 N N . PHE A 1 109 ? -3.662 2.369 11.360 1.00 97.62 109 PHE A N 1
ATOM 844 C CA . PHE A 1 109 ? -4.376 3.236 12.299 1.00 97.62 109 PHE A CA 1
ATOM 845 C C . PHE A 1 109 ? -5.786 2.704 12.591 1.00 97.62 109 PHE A C 1
ATOM 847 O O . PHE A 1 109 ? -6.182 2.577 13.750 1.00 97.62 109 PHE A O 1
ATOM 854 N N . LYS A 1 110 ? -6.543 2.342 11.545 1.00 95.81 110 LYS A N 1
ATOM 855 C CA . LYS A 1 110 ? -7.894 1.782 11.685 1.00 95.81 110 LYS A CA 1
ATOM 856 C C . LYS A 1 110 ? -7.905 0.490 12.496 1.00 95.81 110 LYS A C 1
ATOM 858 O O . LYS A 1 110 ? -8.774 0.346 13.349 1.00 95.81 110 LYS A O 1
ATOM 863 N N . ILE A 1 111 ? -6.964 -0.422 12.255 1.00 96.50 111 ILE A N 1
ATOM 864 C CA . ILE A 1 111 ? -6.845 -1.681 13.002 1.00 96.50 111 ILE A CA 1
ATOM 865 C C . ILE A 1 111 ? -6.586 -1.394 14.481 1.00 96.50 111 ILE A C 1
ATOM 867 O O . ILE A 1 111 ? -7.318 -1.880 15.337 1.00 96.50 111 ILE A O 1
ATOM 871 N N . VAL A 1 112 ? -5.590 -0.569 14.804 1.00 96.94 112 VAL A N 1
ATOM 872 C CA . VAL A 1 112 ? -5.233 -0.291 16.203 1.00 96.94 112 VAL A CA 1
ATOM 873 C C . VAL A 1 112 ? -6.372 0.440 16.917 1.00 96.94 112 VAL A C 1
ATOM 875 O O . VAL A 1 112 ? -6.733 0.076 18.036 1.00 96.94 112 VAL A O 1
ATOM 878 N N . LYS A 1 113 ? -7.030 1.396 16.249 1.00 94.94 113 LYS A N 1
ATOM 879 C CA . LYS A 1 113 ? -8.218 2.063 16.796 1.00 94.94 113 LYS A CA 1
ATOM 880 C C . LYS A 1 113 ? -9.378 1.085 17.010 1.00 94.94 113 LYS A C 1
ATOM 882 O O . LYS A 1 113 ? -10.098 1.223 17.993 1.00 94.94 113 LYS A O 1
ATOM 887 N N . LEU A 1 114 ? -9.556 0.100 16.129 1.00 93.75 114 LEU A N 1
ATOM 888 C CA . LEU A 1 114 ? -10.578 -0.942 16.267 1.00 93.75 114 LEU A CA 1
ATOM 889 C C . LEU A 1 114 ? -10.341 -1.828 17.498 1.00 93.75 114 LEU A C 1
ATOM 891 O O . LEU A 1 114 ? -11.299 -2.198 18.171 1.00 93.75 114 LEU A O 1
ATOM 895 N N . LEU A 1 115 ? -9.078 -2.162 17.777 1.00 93.69 115 LEU A N 1
ATOM 896 C CA . LEU A 1 115 ? -8.688 -3.069 18.858 1.00 93.69 115 LEU A CA 1
ATOM 897 C C . LEU A 1 115 ? -8.680 -2.388 20.233 1.00 93.69 115 LEU A C 1
ATOM 899 O O . LEU A 1 115 ? -9.157 -2.973 21.201 1.00 93.69 115 LEU A O 1
ATOM 903 N N . PHE A 1 116 ? -8.159 -1.161 20.318 1.00 93.31 116 PHE A N 1
ATOM 904 C CA . PHE A 1 116 ? -7.912 -0.478 21.597 1.00 93.31 116 PHE A CA 1
ATOM 905 C C . PHE A 1 116 ? -8.853 0.697 21.871 1.00 93.31 116 PHE A C 1
ATOM 907 O O . PHE A 1 116 ? -8.891 1.212 22.982 1.00 93.31 116 PHE A O 1
ATOM 914 N N . ASN A 1 117 ? -9.617 1.139 20.868 1.00 91.50 117 ASN A N 1
ATOM 915 C CA . ASN A 1 117 ? -10.494 2.305 20.951 1.00 91.50 117 ASN A CA 1
ATOM 916 C C . ASN A 1 117 ? -9.795 3.609 21.402 1.00 91.50 117 ASN A C 1
ATOM 918 O O . ASN A 1 117 ? -10.459 4.549 21.833 1.00 91.50 117 ASN A O 1
ATOM 922 N N . ASP A 1 118 ? -8.486 3.744 21.187 1.00 93.62 118 ASP A N 1
ATOM 923 C CA . ASP A 1 118 ? -7.704 4.949 21.492 1.00 93.62 118 ASP A CA 1
ATOM 924 C C . ASP A 1 118 ? -7.076 5.530 20.206 1.00 93.62 118 ASP A C 1
ATOM 926 O O . ASP A 1 118 ? -6.440 4.813 19.433 1.00 93.62 118 ASP A O 1
ATOM 930 N N . GLU A 1 119 ? -7.304 6.823 19.926 1.00 95.06 119 GLU A N 1
ATOM 931 C CA . GLU A 1 119 ? -6.773 7.479 18.712 1.00 95.06 119 GLU A CA 1
ATOM 932 C C . GLU A 1 119 ? -5.296 7.867 18.829 1.00 95.06 119 GLU A C 1
ATOM 934 O O . GLU A 1 119 ? -4.586 7.851 17.825 1.00 95.06 119 GLU A O 1
ATOM 939 N N . ASN A 1 120 ? -4.819 8.191 20.034 1.00 95.94 120 ASN A N 1
ATOM 940 C CA . ASN A 1 120 ? -3.410 8.493 20.266 1.00 95.94 120 ASN A CA 1
ATOM 941 C C . ASN A 1 120 ? -2.576 7.228 20.074 1.00 95.94 120 ASN A C 1
ATOM 943 O O . ASN A 1 120 ? -1.580 7.250 19.355 1.00 95.94 120 ASN A O 1
ATOM 947 N N . GLN A 1 121 ? -3.016 6.114 20.660 1.00 96.81 121 GLN A N 1
ATOM 948 C CA . GLN A 1 121 ? -2.355 4.824 20.509 1.00 96.81 121 GLN A CA 1
ATOM 949 C C . GLN A 1 121 ? -2.351 4.374 19.043 1.00 96.81 121 GLN A C 1
ATOM 951 O O . GLN A 1 121 ? -1.323 3.917 18.546 1.00 96.81 121 GLN A O 1
ATOM 956 N N . ALA A 1 122 ? -3.464 4.560 18.326 1.00 97.19 122 ALA A N 1
ATOM 957 C CA . ALA A 1 122 ? -3.544 4.273 16.897 1.00 97.19 122 ALA A CA 1
ATOM 958 C C . ALA A 1 122 ? -2.602 5.144 16.055 1.00 97.19 122 ALA A C 1
ATOM 960 O O . ALA A 1 122 ? -1.942 4.628 15.151 1.00 97.19 122 ALA A O 1
ATOM 961 N N . LEU A 1 123 ? -2.500 6.442 16.367 1.00 97.69 123 LEU A N 1
ATOM 962 C CA . LEU A 1 123 ? -1.586 7.360 15.690 1.00 97.69 123 LEU A CA 1
ATOM 963 C C . LEU A 1 123 ? -0.133 6.944 15.915 1.00 97.69 123 LEU A C 1
ATOM 965 O O . LEU A 1 123 ? 0.607 6.782 14.951 1.00 97.69 123 LEU A O 1
ATOM 969 N N . VAL A 1 124 ? 0.264 6.728 17.171 1.00 97.94 124 VAL A N 1
ATOM 970 C CA . VAL A 1 124 ? 1.631 6.323 17.526 1.00 97.94 124 VAL A CA 1
ATOM 971 C C . VAL A 1 124 ? 1.993 4.995 16.869 1.00 97.94 124 VAL A C 1
ATOM 973 O O . VAL A 1 124 ? 3.056 4.894 16.264 1.00 97.94 124 VAL A O 1
ATOM 976 N N . ALA A 1 125 ? 1.103 4.002 16.904 1.00 98.00 125 ALA A N 1
ATOM 977 C CA . ALA A 1 125 ? 1.346 2.715 16.262 1.00 98.00 125 ALA A CA 1
ATOM 978 C C . ALA A 1 125 ? 1.515 2.838 14.739 1.00 98.00 125 ALA A C 1
ATOM 980 O O . ALA A 1 125 ? 2.430 2.239 14.177 1.00 98.00 125 ALA A O 1
ATOM 981 N N . ALA A 1 126 ? 0.680 3.639 14.069 1.00 98.00 126 ALA A N 1
ATOM 982 C CA . ALA A 1 126 ? 0.806 3.875 12.634 1.00 98.00 126 ALA A CA 1
ATOM 983 C C . ALA A 1 126 ? 2.102 4.626 12.283 1.00 98.00 126 ALA A C 1
ATOM 985 O O . ALA A 1 126 ? 2.771 4.256 11.323 1.00 98.00 126 ALA A O 1
ATOM 986 N N . MET A 1 127 ? 2.495 5.631 13.075 1.00 97.69 127 MET A N 1
ATOM 987 C CA . MET A 1 127 ? 3.767 6.338 12.885 1.00 97.69 127 MET A CA 1
ATOM 988 C C . MET A 1 127 ? 4.957 5.386 13.034 1.00 97.69 127 MET A C 1
ATOM 990 O O . MET A 1 127 ? 5.784 5.320 12.130 1.00 97.69 127 MET A O 1
ATOM 994 N N . LEU A 1 128 ? 4.995 4.597 14.115 1.00 97.94 128 LEU A N 1
ATOM 995 C CA . LEU A 1 128 ? 6.047 3.604 14.356 1.00 97.94 128 LEU A CA 1
ATOM 996 C C . LEU A 1 128 ? 6.125 2.571 13.232 1.00 97.94 128 LEU A C 1
ATOM 998 O O . LEU A 1 128 ? 7.221 2.243 12.781 1.00 97.94 128 LEU A O 1
ATOM 1002 N N . PHE A 1 129 ? 4.971 2.093 12.757 1.00 97.75 129 PHE A N 1
ATOM 1003 C CA . PHE A 1 129 ? 4.889 1.182 11.622 1.00 97.75 129 PHE A CA 1
ATOM 1004 C C . PHE A 1 129 ? 5.514 1.805 10.371 1.00 97.75 129 PHE A C 1
ATOM 1006 O O . PHE A 1 129 ? 6.413 1.213 9.785 1.00 97.75 129 PHE A O 1
ATOM 1013 N N . LEU A 1 130 ? 5.097 3.018 9.995 1.00 97.06 130 LEU A N 1
ATOM 1014 C CA . LEU A 1 130 ? 5.595 3.720 8.809 1.00 97.06 130 LEU A CA 1
ATOM 1015 C C . LEU A 1 130 ? 7.105 4.011 8.879 1.00 97.06 130 LEU A C 1
ATOM 1017 O O . LEU A 1 130 ? 7.782 3.973 7.852 1.00 97.06 130 LEU A O 1
ATOM 1021 N N . THR A 1 131 ? 7.649 4.259 10.070 1.00 95.88 131 THR A N 1
ATOM 1022 C CA . THR A 1 131 ? 9.086 4.501 10.277 1.00 95.88 131 THR A CA 1
ATOM 1023 C C . THR A 1 131 ? 9.904 3.237 10.534 1.00 95.88 131 THR A C 1
ATOM 1025 O O . THR A 1 131 ? 11.112 3.326 10.745 1.00 95.88 131 THR A O 1
ATOM 1028 N N . ALA A 1 132 ? 9.284 2.055 10.549 1.00 95.75 132 ALA A N 1
ATOM 1029 C CA . ALA A 1 132 ? 10.014 0.811 10.734 1.00 95.75 132 ALA A CA 1
ATOM 1030 C C . ALA A 1 132 ? 10.994 0.586 9.573 1.00 95.75 132 ALA A C 1
ATOM 1032 O O . ALA A 1 132 ? 10.697 0.911 8.422 1.00 95.75 132 ALA A O 1
ATOM 1033 N N . TYR A 1 133 ? 12.144 -0.030 9.862 1.00 91.62 133 TYR A N 1
ATOM 1034 C CA . TYR A 1 133 ? 13.192 -0.265 8.862 1.00 91.62 133 TYR A CA 1
ATOM 1035 C C . TYR A 1 133 ? 12.669 -0.867 7.539 1.00 91.62 133 TYR A C 1
ATOM 1037 O O . TYR A 1 133 ? 12.984 -0.304 6.490 1.00 91.62 133 TYR A O 1
ATOM 1045 N N . PRO A 1 134 ? 11.806 -1.908 7.529 1.00 91.94 134 PRO A N 1
ATOM 1046 C CA . PRO A 1 134 ? 11.291 -2.462 6.275 1.00 91.94 134 PRO A CA 1
ATOM 1047 C C . PRO A 1 134 ? 10.487 -1.459 5.437 1.00 91.94 134 PRO A C 1
ATOM 1049 O O . PRO A 1 134 ? 10.544 -1.494 4.210 1.00 91.94 134 PRO A O 1
ATOM 1052 N N . MET A 1 135 ? 9.759 -0.551 6.089 1.00 94.44 135 MET A N 1
ATOM 1053 C CA . MET A 1 135 ? 8.955 0.470 5.419 1.00 94.44 135 MET A CA 1
ATOM 1054 C C . MET A 1 135 ? 9.827 1.557 4.791 1.00 94.44 135 MET A C 1
ATOM 1056 O O . MET A 1 135 ? 9.519 2.023 3.696 1.00 94.44 135 MET A O 1
ATOM 1060 N N . LEU A 1 136 ? 10.926 1.930 5.449 1.00 90.00 136 LEU A N 1
ATOM 1061 C CA . LEU A 1 136 ? 11.877 2.910 4.922 1.00 90.00 136 LEU A CA 1
ATOM 1062 C C . LEU A 1 136 ? 12.735 2.326 3.790 1.00 90.00 136 LEU A C 1
ATOM 1064 O O . LEU A 1 136 ? 12.979 2.993 2.790 1.00 90.00 136 LEU A O 1
ATOM 1068 N N . GLU A 1 137 ? 13.164 1.074 3.936 1.00 87.06 137 GLU A N 1
ATOM 1069 C CA . GLU A 1 137 ? 14.074 0.403 3.005 1.00 87.06 137 GLU A CA 1
ATOM 1070 C C . GLU A 1 137 ? 13.366 -0.095 1.734 1.00 87.06 137 GLU A C 1
ATOM 1072 O O . GLU A 1 137 ? 13.828 0.135 0.611 1.00 87.06 137 GLU A O 1
ATOM 1077 N N . TYR A 1 138 ? 12.229 -0.775 1.904 1.00 89.06 138 TYR A N 1
ATOM 1078 C CA . TYR A 1 138 ? 11.533 -1.468 0.816 1.00 89.06 138 TYR A CA 1
ATOM 1079 C C . TYR A 1 138 ? 10.205 -0.818 0.436 1.00 89.06 138 TYR A C 1
ATOM 1081 O O . TYR A 1 138 ? 9.710 -1.068 -0.659 1.00 89.06 138 TYR A O 1
ATOM 1089 N N . GLY A 1 139 ? 9.633 0.017 1.310 1.00 89.00 139 GLY A N 1
ATOM 1090 C CA . GLY A 1 139 ? 8.295 0.571 1.123 1.00 89.00 139 GLY A CA 1
ATOM 1091 C C . GLY A 1 139 ? 8.172 1.426 -0.139 1.00 89.00 139 GLY A C 1
ATOM 1092 O O . GLY A 1 139 ? 7.417 1.101 -1.046 1.00 89.00 139 GLY A O 1
ATOM 1093 N N . ILE A 1 140 ? 8.925 2.525 -0.207 1.00 89.25 140 ILE A N 1
ATOM 1094 C CA . ILE A 1 140 ? 8.803 3.536 -1.282 1.00 89.25 140 ILE A CA 1
ATOM 1095 C C . ILE A 1 140 ? 9.731 3.234 -2.478 1.00 89.25 140 ILE A C 1
ATOM 1097 O O . ILE A 1 140 ? 9.738 3.934 -3.488 1.00 89.25 140 ILE A O 1
ATOM 1101 N N . ASN A 1 141 ? 10.521 2.170 -2.380 1.00 89.06 141 ASN A N 1
ATOM 1102 C CA . ASN A 1 141 ? 11.561 1.829 -3.343 1.00 89.06 141 ASN A CA 1
ATOM 1103 C C . ASN A 1 141 ? 10.994 1.180 -4.625 1.00 89.06 141 ASN A C 1
ATOM 1105 O O . ASN A 1 141 ? 9.786 0.997 -4.750 1.00 89.06 141 ASN A O 1
ATOM 1109 N N . TYR A 1 142 ? 11.837 0.794 -5.588 1.00 90.62 142 TYR A N 1
ATOM 1110 C CA . TYR A 1 142 ? 11.407 0.169 -6.856 1.00 90.62 142 TYR A CA 1
ATOM 1111 C C . TYR A 1 142 ? 11.021 -1.320 -6.721 1.00 90.62 142 TYR A C 1
ATOM 1113 O O . TYR A 1 142 ? 11.415 -2.157 -7.539 1.00 90.62 142 TYR A O 1
ATOM 1121 N N . TYR A 1 143 ? 10.260 -1.661 -5.683 1.00 91.19 143 TYR A N 1
ATOM 1122 C CA . TYR A 1 143 ? 9.775 -3.013 -5.395 1.00 91.19 143 TYR A CA 1
ATOM 1123 C C . TYR A 1 143 ? 8.245 -3.049 -5.343 1.00 91.19 143 TYR A C 1
ATOM 1125 O O . TYR A 1 143 ? 7.593 -2.012 -5.283 1.00 91.19 143 TYR A O 1
ATOM 1133 N N . THR A 1 144 ? 7.657 -4.245 -5.367 1.00 92.69 144 THR A N 1
ATOM 1134 C CA . THR A 1 144 ? 6.193 -4.432 -5.289 1.00 92.69 144 THR A CA 1
ATOM 1135 C C . THR A 1 144 ? 5.718 -4.869 -3.899 1.00 92.69 144 THR A C 1
ATOM 1137 O O . THR A 1 144 ? 4.525 -5.070 -3.668 1.00 92.69 144 THR A O 1
ATOM 1140 N N . ASP A 1 145 ? 6.652 -5.009 -2.960 1.00 93.31 145 ASP A N 1
ATOM 1141 C CA . ASP A 1 145 ? 6.451 -5.563 -1.623 1.00 93.31 145 ASP A CA 1
ATOM 1142 C C . ASP A 1 145 ? 5.440 -4.763 -0.802 1.00 93.31 145 ASP A C 1
ATOM 1144 O O . ASP A 1 145 ? 4.531 -5.350 -0.215 1.00 93.31 145 ASP A O 1
ATOM 1148 N N . LEU A 1 146 ? 5.522 -3.431 -0.842 1.00 95.62 146 LEU A N 1
ATOM 1149 C CA . LEU A 1 146 ? 4.610 -2.555 -0.110 1.00 95.62 146 LEU A CA 1
ATOM 1150 C C . LEU A 1 146 ? 3.148 -2.735 -0.522 1.00 95.62 146 LEU A C 1
ATOM 1152 O O . LEU A 1 146 ? 2.262 -2.760 0.331 1.00 95.62 146 LEU A O 1
ATOM 1156 N N . ALA A 1 147 ? 2.893 -2.875 -1.821 1.00 95.75 147 ALA A N 1
ATOM 1157 C CA . ALA A 1 147 ? 1.553 -3.129 -2.325 1.00 95.75 147 ALA A CA 1
ATOM 1158 C C . ALA A 1 147 ? 1.029 -4.486 -1.823 1.00 95.75 147 ALA A C 1
ATOM 1160 O O . ALA A 1 147 ? -0.105 -4.577 -1.356 1.00 95.75 147 ALA A O 1
ATOM 1161 N N . GLY A 1 148 ? 1.882 -5.517 -1.816 1.00 95.19 148 GLY A N 1
ATOM 1162 C CA . GLY A 1 148 ? 1.580 -6.808 -1.190 1.00 95.19 148 GLY A CA 1
ATOM 1163 C C . GLY A 1 148 ? 1.216 -6.679 0.290 1.00 95.19 148 GLY A C 1
ATOM 1164 O O . GLY A 1 148 ? 0.171 -7.169 0.720 1.00 95.19 148 GLY A O 1
ATOM 1165 N N . TRP A 1 149 ? 2.037 -5.965 1.065 1.00 96.56 149 TRP A N 1
ATOM 1166 C CA . TRP A 1 149 ? 1.784 -5.711 2.486 1.00 96.56 149 TRP A CA 1
ATOM 1167 C C . TRP A 1 149 ? 0.486 -4.937 2.711 1.00 96.56 149 TRP A C 1
ATOM 1169 O O . TRP A 1 149 ? -0.263 -5.263 3.629 1.00 96.56 149 TRP A O 1
ATOM 1179 N N . PHE A 1 150 ? 0.178 -3.954 1.864 1.00 97.69 150 PHE A N 1
ATOM 1180 C CA . PHE A 1 150 ? -1.068 -3.200 1.947 1.00 97.69 150 PHE A CA 1
ATOM 1181 C C . PHE A 1 150 ? -2.288 -4.111 1.800 1.00 97.69 150 PHE A C 1
ATOM 1183 O O . PHE A 1 150 ? -3.178 -4.067 2.649 1.00 97.69 150 PHE A O 1
ATOM 1190 N N . PHE A 1 151 ? -2.331 -4.950 0.761 1.00 97.56 151 PHE A N 1
ATOM 1191 C CA . PHE A 1 151 ? -3.473 -5.839 0.540 1.00 97.56 151 PHE A CA 1
ATOM 1192 C C . PHE A 1 151 ? -3.619 -6.877 1.657 1.00 97.56 151 PHE A C 1
ATOM 1194 O O . PHE A 1 151 ? -4.740 -7.140 2.097 1.00 97.56 151 PHE A O 1
ATOM 1201 N N . PHE A 1 152 ? -2.504 -7.388 2.188 1.00 96.81 152 PHE A N 1
ATOM 1202 C CA . PHE A 1 152 ? -2.517 -8.245 3.373 1.00 96.81 152 PHE A CA 1
ATOM 1203 C C . PHE A 1 152 ? -3.119 -7.529 4.593 1.00 96.81 152 PHE A C 1
ATOM 1205 O O . PHE A 1 152 ? -4.079 -8.015 5.190 1.00 96.81 152 PHE A O 1
ATOM 1212 N N . VAL A 1 153 ? -2.610 -6.346 4.945 1.00 97.25 153 VAL A N 1
ATOM 1213 C CA . VAL A 1 153 ? -3.081 -5.580 6.111 1.00 97.25 153 VAL A CA 1
ATOM 1214 C C . VAL A 1 153 ? -4.544 -5.147 5.944 1.00 97.25 153 VAL A C 1
ATOM 1216 O O . VAL A 1 153 ? -5.319 -5.187 6.900 1.00 97.25 153 VAL A O 1
ATOM 1219 N N . LEU A 1 154 ? -4.968 -4.796 4.728 1.00 97.50 154 LEU A N 1
ATOM 1220 C CA . LEU A 1 154 ? -6.366 -4.495 4.420 1.00 97.50 154 LEU A CA 1
ATOM 1221 C C . LEU A 1 154 ? -7.274 -5.720 4.599 1.00 97.50 154 LEU A C 1
ATOM 1223 O O . LEU A 1 154 ? -8.356 -5.598 5.174 1.00 97.50 154 LEU A O 1
ATOM 1227 N N . SER A 1 155 ? -6.830 -6.899 4.164 1.00 96.69 155 SER A N 1
ATOM 1228 C CA . SER A 1 155 ? -7.538 -8.159 4.402 1.00 96.69 155 SER A CA 1
ATOM 1229 C C . SER A 1 155 ? -7.665 -8.466 5.902 1.00 96.69 155 SER A C 1
ATOM 1231 O O . SER A 1 155 ? -8.757 -8.805 6.370 1.00 96.69 155 SER A O 1
ATOM 1233 N N . VAL A 1 156 ? -6.611 -8.245 6.697 1.00 96.12 156 VAL A N 1
ATOM 1234 C CA . VAL A 1 156 ? -6.676 -8.356 8.167 1.00 96.12 156 VAL A CA 1
ATOM 1235 C C . VAL A 1 156 ? -7.725 -7.399 8.738 1.00 96.12 156 VAL A C 1
ATOM 1237 O O . VAL A 1 156 ? -8.572 -7.819 9.525 1.00 96.12 156 VAL A O 1
ATOM 1240 N N . TYR A 1 157 ? -7.744 -6.135 8.306 1.00 95.88 157 TYR A N 1
ATOM 1241 C CA . TYR A 1 157 ? -8.753 -5.168 8.751 1.00 95.88 157 TYR A CA 1
ATOM 1242 C C . TYR A 1 157 ? -10.188 -5.629 8.443 1.00 95.88 157 TYR A C 1
ATOM 1244 O O . TYR A 1 157 ? -11.054 -5.571 9.318 1.00 95.88 157 TYR A O 1
ATOM 1252 N N . LEU A 1 158 ? -10.446 -6.139 7.234 1.00 95.19 158 LEU A N 1
ATOM 1253 C CA . LEU A 1 158 ? -11.761 -6.677 6.864 1.00 95.19 158 LEU A CA 1
ATOM 1254 C C . LEU A 1 158 ? -12.143 -7.917 7.679 1.00 95.19 158 LEU A C 1
ATOM 1256 O O . LEU A 1 158 ? -13.305 -8.060 8.060 1.00 95.19 158 LEU A O 1
ATOM 1260 N N . THR A 1 159 ? -11.173 -8.782 7.975 1.00 95.06 159 THR A N 1
ATOM 1261 C CA . THR A 1 159 ? -11.353 -9.955 8.841 1.00 95.06 159 THR A CA 1
ATOM 1262 C C . THR A 1 159 ? -11.781 -9.532 10.243 1.00 95.06 159 THR A C 1
ATOM 1264 O O . THR A 1 159 ? -12.759 -10.047 10.781 1.00 95.06 159 THR A O 1
ATOM 1267 N N . LEU A 1 160 ? -11.117 -8.523 10.813 1.00 94.00 160 LEU A N 1
ATOM 1268 C CA . LEU A 1 160 ? -11.481 -8.001 12.128 1.00 94.00 160 LEU A CA 1
ATOM 1269 C C . LEU A 1 160 ? -12.887 -7.395 12.125 1.00 94.00 160 LEU A C 1
ATOM 1271 O O . LEU A 1 160 ? -13.660 -7.676 13.038 1.00 94.00 160 LEU A O 1
ATOM 1275 N N . LEU A 1 161 ? -13.259 -6.628 11.090 1.00 93.25 161 LEU A N 1
ATOM 1276 C CA . LEU A 1 161 ? -14.628 -6.116 10.939 1.00 93.25 161 LEU A CA 1
ATOM 1277 C C . LEU A 1 161 ? -15.661 -7.248 10.861 1.00 93.25 161 LEU A C 1
ATOM 1279 O O . LEU A 1 161 ? -16.728 -7.141 11.468 1.00 93.25 161 LEU A O 1
ATOM 1283 N N . PHE A 1 162 ? -15.341 -8.334 10.152 1.00 93.19 162 PHE A N 1
ATOM 1284 C CA . PHE A 1 162 ? -16.197 -9.515 10.079 1.00 93.19 162 PHE A CA 1
ATOM 1285 C C . PHE A 1 162 ? -16.385 -10.147 11.464 1.00 93.19 162 PHE A C 1
ATOM 1287 O O . PHE A 1 162 ? -17.516 -10.445 11.840 1.00 93.19 162 PHE A O 1
ATOM 1294 N N . GLY A 1 163 ? -15.319 -10.249 12.262 1.00 90.94 163 GLY A N 1
ATOM 1295 C CA . GLY A 1 163 ? -15.385 -10.725 13.647 1.00 90.94 163 GLY A CA 1
ATOM 1296 C C . GLY A 1 163 ? -16.219 -9.853 14.593 1.00 90.94 163 GLY A C 1
ATOM 1297 O O . GLY A 1 163 ? -16.691 -10.340 15.620 1.00 90.94 163 GLY A O 1
ATOM 1298 N N . GLN A 1 164 ? -16.433 -8.572 14.273 1.00 89.25 164 GLN A N 1
ATOM 1299 C CA . GLN A 1 164 ? -17.359 -7.716 15.026 1.00 89.25 164 GLN A CA 1
ATOM 1300 C C . GLN A 1 164 ? -18.809 -7.917 14.596 1.00 89.25 164 GLN A C 1
ATOM 1302 O O . GLN A 1 164 ? -19.710 -7.999 15.430 1.00 89.25 164 GLN A O 1
ATOM 1307 N N . LYS A 1 165 ? -19.034 -7.930 13.280 1.00 89.44 165 LYS A N 1
ATOM 1308 C CA . LYS A 1 165 ? -20.353 -8.077 12.678 1.00 89.44 165 LYS A CA 1
ATOM 1309 C C . LYS A 1 165 ? -20.224 -8.861 11.372 1.00 89.44 165 LYS A C 1
ATOM 1311 O O . LYS A 1 165 ? -19.919 -8.260 10.334 1.00 89.44 165 LYS A O 1
ATOM 1316 N N . PRO A 1 166 ? -20.503 -10.175 11.405 1.00 91.44 166 PRO 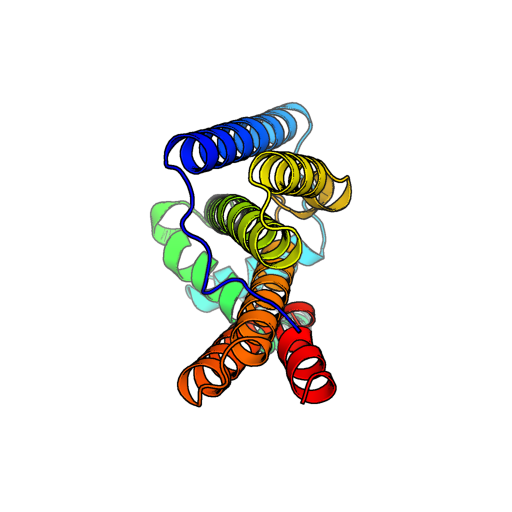A N 1
ATOM 1317 C CA . PRO A 1 166 ? -20.432 -11.013 10.223 1.00 91.44 166 PRO A CA 1
ATOM 1318 C C . PRO A 1 166 ? -21.292 -10.456 9.090 1.00 91.44 166 PRO A C 1
ATOM 1320 O O . PRO A 1 166 ? -22.422 -10.002 9.289 1.00 91.44 166 PRO A O 1
ATOM 1323 N N . SER A 1 167 ? -20.736 -10.456 7.884 1.00 91.88 167 SER A N 1
ATOM 1324 C CA . SER A 1 167 ? -21.401 -9.937 6.694 1.00 91.88 167 SER A CA 1
ATOM 1325 C C . SER A 1 167 ? -20.832 -10.604 5.456 1.00 91.88 167 SER A C 1
ATOM 1327 O O . SER A 1 167 ? -19.625 -10.550 5.225 1.00 91.88 167 SER A O 1
ATOM 1329 N N . TYR A 1 168 ? -21.706 -11.159 4.615 1.00 92.56 168 TYR A N 1
ATOM 1330 C CA . TYR A 1 168 ? -21.313 -11.749 3.334 1.00 92.56 168 TYR A CA 1
ATOM 1331 C C . TYR A 1 168 ? -20.543 -10.758 2.448 1.00 92.56 168 TYR A C 1
ATOM 1333 O O . TYR A 1 168 ? -19.589 -11.129 1.770 1.00 92.56 168 TYR A O 1
ATOM 1341 N N . LYS A 1 169 ? -20.887 -9.463 2.514 1.00 93.81 169 LYS A N 1
ATOM 1342 C CA . LYS A 1 169 ? -20.159 -8.421 1.776 1.00 93.81 169 LYS A CA 1
ATOM 1343 C C . LYS A 1 169 ? -18.687 -8.353 2.187 1.00 93.81 169 LYS A C 1
ATOM 1345 O O . LYS A 1 169 ? -17.842 -8.138 1.328 1.00 93.81 169 LYS A O 1
ATOM 1350 N N . LEU A 1 170 ? -18.377 -8.534 3.474 1.00 92.81 170 LEU A N 1
ATOM 1351 C CA . LEU A 1 170 ? -16.993 -8.523 3.960 1.00 92.81 170 LEU A CA 1
ATOM 1352 C C . LEU A 1 170 ? -16.217 -9.744 3.461 1.00 92.81 170 LEU A C 1
ATOM 1354 O O . LEU A 1 170 ? -15.057 -9.591 3.099 1.00 92.81 170 LEU A O 1
ATOM 1358 N N . VAL A 1 171 ? -16.864 -10.911 3.363 1.00 93.81 171 VAL A N 1
ATOM 1359 C CA . VAL A 1 171 ? -16.266 -12.124 2.778 1.00 93.81 171 VAL A CA 1
ATOM 1360 C C . VAL A 1 171 ? -15.879 -11.882 1.319 1.00 93.81 171 VAL A C 1
ATOM 1362 O O . VAL A 1 171 ? -14.731 -12.092 0.937 1.00 93.81 171 VAL A O 1
ATOM 1365 N N . VAL A 1 172 ? -16.820 -11.370 0.516 1.00 94.75 172 VAL A N 1
ATOM 1366 C CA . VAL A 1 172 ? -16.593 -11.080 -0.909 1.00 94.75 172 VAL A CA 1
ATOM 1367 C C . VAL A 1 172 ? -15.475 -10.057 -1.091 1.00 94.75 172 VAL A C 1
ATOM 1369 O O . VAL A 1 172 ? -14.558 -10.285 -1.878 1.00 94.75 172 VAL A O 1
ATOM 1372 N N . TRP A 1 173 ? -15.510 -8.949 -0.344 1.00 95.00 173 TRP A N 1
ATOM 1373 C CA . TRP A 1 173 ? -14.468 -7.928 -0.437 1.00 95.00 173 TRP A CA 1
ATOM 1374 C C . TRP A 1 173 ? -13.099 -8.451 -0.020 1.00 95.00 173 TRP A C 1
ATOM 1376 O O . TRP A 1 173 ? -12.114 -8.131 -0.680 1.00 95.00 173 TRP A O 1
ATOM 1386 N N . ASN A 1 174 ? -13.029 -9.274 1.026 1.00 94.75 174 ASN A N 1
ATOM 1387 C CA . ASN A 1 174 ? -11.773 -9.866 1.465 1.00 94.75 174 ASN A CA 1
ATOM 1388 C C . ASN A 1 174 ? -11.187 -10.803 0.394 1.00 94.75 174 ASN A C 1
ATOM 1390 O O . ASN A 1 174 ? -10.001 -10.704 0.073 1.00 94.75 174 ASN A O 1
ATOM 1394 N N . GLY A 1 175 ? -12.029 -11.628 -0.239 1.00 94.12 175 GLY A N 1
ATOM 1395 C CA . GLY A 1 175 ? -11.630 -12.456 -1.379 1.00 94.12 175 GLY A CA 1
ATOM 1396 C C . GLY A 1 175 ? -11.090 -11.625 -2.548 1.00 94.12 175 GLY A C 1
ATOM 1397 O O . GLY A 1 175 ? -9.983 -11.877 -3.016 1.00 94.12 175 GLY A O 1
ATOM 1398 N N . ILE A 1 176 ? -11.816 -10.582 -2.971 1.00 95.44 176 ILE A N 1
ATOM 1399 C CA . ILE A 1 176 ? -11.384 -9.684 -4.059 1.00 95.44 176 ILE A CA 1
ATOM 1400 C C . ILE A 1 176 ? -10.035 -9.031 -3.731 1.00 95.44 176 ILE A C 1
ATOM 1402 O O . ILE A 1 176 ? -9.116 -9.062 -4.547 1.00 95.44 176 ILE A O 1
ATOM 1406 N N . ILE A 1 177 ? -9.898 -8.462 -2.532 1.00 96.06 177 ILE A N 1
ATOM 1407 C CA . ILE A 1 177 ? -8.673 -7.785 -2.087 1.00 96.06 177 ILE A CA 1
ATOM 1408 C C . ILE A 1 177 ? -7.491 -8.747 -2.032 1.00 96.06 177 ILE A C 1
ATOM 1410 O O . ILE A 1 177 ? -6.397 -8.383 -2.454 1.00 96.06 177 ILE A O 1
ATOM 1414 N N . SER A 1 178 ? -7.710 -9.975 -1.571 1.00 94.38 178 SER A N 1
ATOM 1415 C CA . SER A 1 178 ? -6.658 -10.986 -1.517 1.00 94.38 178 SER A CA 1
ATOM 1416 C C . SER A 1 178 ? -6.228 -11.452 -2.907 1.00 94.38 178 SER A C 1
ATOM 1418 O O . SER A 1 178 ? -5.040 -11.654 -3.130 1.00 94.38 178 SER A O 1
ATOM 1420 N N . VAL A 1 179 ? -7.160 -11.577 -3.860 1.00 94.56 179 VAL A N 1
ATOM 1421 C CA . VAL A 1 179 ? -6.835 -11.903 -5.260 1.00 94.56 179 VAL A CA 1
ATOM 1422 C C . VAL A 1 179 ? -6.028 -10.775 -5.901 1.00 94.56 179 VAL A C 1
ATOM 1424 O O . VAL A 1 179 ? -4.980 -11.036 -6.485 1.00 94.56 179 VAL A O 1
ATOM 1427 N N . ILE A 1 180 ? -6.458 -9.518 -5.753 1.00 95.06 180 ILE A N 1
ATOM 1428 C CA . ILE A 1 180 ? -5.699 -8.357 -6.253 1.00 95.06 180 ILE A CA 1
ATOM 1429 C C . ILE A 1 180 ? -4.318 -8.292 -5.581 1.00 95.06 180 ILE A C 1
ATOM 1431 O O . ILE A 1 180 ? -3.309 -8.040 -6.244 1.00 95.06 180 ILE A O 1
ATOM 1435 N N . GLY A 1 181 ? -4.269 -8.577 -4.278 1.00 95.12 181 GLY A N 1
ATOM 1436 C CA . GLY A 1 181 ? -3.045 -8.700 -3.501 1.00 95.12 181 GLY A CA 1
ATOM 1437 C C . GLY A 1 181 ? -2.104 -9.739 -4.085 1.00 95.12 181 GLY A C 1
ATOM 1438 O O . GLY A 1 181 ? -0.979 -9.395 -4.424 1.00 95.12 181 GLY A O 1
ATOM 1439 N N . PHE A 1 182 ? -2.581 -10.965 -4.287 1.00 94.06 182 PHE A N 1
ATOM 1440 C CA . PHE A 1 182 ? -1.818 -12.066 -4.872 1.00 94.06 182 PHE A CA 1
ATOM 1441 C C . PHE A 1 182 ? -1.290 -11.737 -6.275 1.00 94.06 182 PHE A C 1
ATOM 1443 O O . PHE A 1 182 ? -0.116 -11.968 -6.561 1.00 94.06 182 PHE A O 1
ATOM 1450 N N . LEU A 1 183 ? -2.123 -11.114 -7.119 1.00 93.81 183 LEU A N 1
ATOM 1451 C CA . LEU A 1 183 ? -1.734 -10.639 -8.453 1.00 93.81 183 LEU A CA 1
ATOM 1452 C C . LEU A 1 183 ? -0.723 -9.483 -8.415 1.00 93.81 183 LEU A C 1
ATOM 1454 O O . LEU A 1 183 ? -0.157 -9.136 -9.447 1.00 93.81 183 LEU A O 1
ATOM 1458 N N . THR A 1 184 ? -0.497 -8.866 -7.258 1.00 93.25 184 THR A N 1
ATOM 1459 C CA . THR A 1 184 ? 0.528 -7.836 -7.054 1.00 93.25 184 THR A CA 1
ATOM 1460 C C . THR A 1 184 ? 1.811 -8.439 -6.476 1.00 93.25 184 THR A C 1
ATOM 1462 O O . THR A 1 184 ? 2.909 -8.198 -6.982 1.00 93.25 184 THR A O 1
ATOM 1465 N N . LYS A 1 185 ? 1.667 -9.228 -5.410 1.00 92.06 185 LYS A N 1
ATOM 1466 C CA . LYS A 1 185 ? 2.724 -9.937 -4.689 1.00 92.06 185 LYS A CA 1
ATOM 1467 C C . LYS A 1 185 ? 2.082 -11.099 -3.926 1.00 92.06 185 LYS A C 1
ATOM 1469 O O . LYS A 1 185 ? 1.034 -10.947 -3.308 1.00 92.06 185 LYS A O 1
ATOM 1474 N N . GLU A 1 186 ? 2.749 -12.241 -3.881 1.00 89.50 186 GLU A N 1
ATOM 1475 C CA . GLU A 1 186 ? 2.327 -13.447 -3.163 1.00 89.50 186 GLU A CA 1
ATOM 1476 C C . GLU A 1 186 ? 1.933 -13.174 -1.701 1.00 89.50 186 GLU A C 1
ATOM 1478 O O . GLU A 1 186 ? 0.960 -13.742 -1.207 1.00 89.50 186 GLU A O 1
ATOM 1483 N N . SER A 1 187 ? 2.627 -12.242 -1.036 1.00 89.38 187 SER A N 1
ATOM 1484 C CA . SER A 1 187 ? 2.349 -11.839 0.344 1.00 89.38 187 SER A CA 1
ATOM 1485 C C . SER A 1 187 ? 0.962 -11.214 0.510 1.00 89.38 187 SER A C 1
ATOM 1487 O O . SER A 1 187 ? 0.345 -11.385 1.558 1.00 89.38 187 SER A O 1
ATOM 1489 N N . GLY A 1 188 ? 0.424 -10.562 -0.526 1.00 87.88 188 GLY A N 1
ATOM 1490 C CA . GLY A 1 188 ? -0.927 -10.001 -0.510 1.00 87.88 188 GLY A CA 1
ATOM 1491 C C . GLY A 1 188 ? -2.027 -11.066 -0.478 1.00 87.88 188 GLY A C 1
ATOM 1492 O O . GLY A 1 188 ? -3.098 -10.817 0.070 1.00 87.88 188 GLY A O 1
ATOM 1493 N N . GLY A 1 189 ? -1.755 -12.271 -0.994 1.00 87.38 189 GLY A N 1
ATOM 1494 C CA . GLY A 1 189 ? -2.696 -13.398 -0.960 1.00 87.38 189 GLY A CA 1
ATOM 1495 C C . GLY A 1 189 ? -2.829 -14.055 0.419 1.00 87.38 189 GLY A C 1
ATOM 1496 O O . GLY A 1 189 ? -3.848 -14.681 0.710 1.00 87.38 189 GLY A O 1
ATOM 1497 N N . VAL A 1 190 ? -1.843 -13.865 1.305 1.00 90.88 190 VAL A N 1
ATOM 1498 C CA . VAL A 1 190 ? -1.823 -14.448 2.663 1.00 90.88 190 VAL A CA 1
ATOM 1499 C C . VAL A 1 190 ? -2.997 -13.950 3.518 1.00 90.88 190 VAL A C 1
ATOM 1501 O O . VAL A 1 190 ? -3.408 -14.621 4.462 1.00 90.88 190 VAL A O 1
ATOM 1504 N N . GLY A 1 191 ? -3.609 -12.821 3.150 1.00 85.75 191 GLY A N 1
ATOM 1505 C CA . GLY A 1 191 ? -4.807 -12.305 3.810 1.00 85.75 191 GLY A CA 1
ATOM 1506 C C . GLY A 1 191 ? -5.982 -13.291 3.793 1.00 85.75 191 GLY A C 1
ATOM 1507 O O . GLY A 1 191 ? -6.684 -13.434 4.792 1.00 85.75 191 GLY A O 1
ATOM 1508 N N . THR A 1 192 ? -6.143 -14.065 2.713 1.00 86.12 192 THR A N 1
ATOM 1509 C CA . THR A 1 192 ? -7.177 -15.112 2.651 1.00 86.12 192 THR A CA 1
ATOM 1510 C C . THR A 1 192 ? -6.910 -16.232 3.646 1.00 86.12 192 THR A C 1
ATOM 1512 O O . THR A 1 192 ? -7.845 -16.694 4.291 1.00 86.12 192 THR A O 1
ATOM 1515 N N . LEU A 1 193 ? -5.650 -16.650 3.812 1.00 88.12 193 LEU A N 1
ATOM 1516 C CA . LEU A 1 193 ? -5.293 -17.660 4.810 1.00 88.12 193 LEU A CA 1
ATOM 1517 C C . LEU A 1 193 ? -5.667 -17.168 6.211 1.00 88.12 193 LEU A C 1
ATOM 1519 O O . LEU A 1 193 ? -6.298 -17.898 6.968 1.00 88.12 193 LEU A O 1
ATOM 1523 N N . PHE A 1 194 ? -5.331 -15.915 6.528 1.00 87.62 194 PHE A N 1
ATOM 1524 C CA . PHE A 1 194 ? -5.706 -15.302 7.800 1.00 87.62 194 PHE A CA 1
ATOM 1525 C C . PHE A 1 194 ? -7.227 -15.275 7.995 1.00 87.62 194 PHE A C 1
ATOM 1527 O O . PHE A 1 194 ? -7.709 -15.639 9.063 1.00 87.62 194 PHE A O 1
ATOM 1534 N N . PHE A 1 195 ? -7.985 -14.900 6.961 1.00 89.06 195 PHE A N 1
ATOM 1535 C CA . PHE A 1 195 ? -9.446 -14.897 7.014 1.00 89.06 195 PHE A CA 1
ATOM 1536 C C . PHE A 1 195 ? -10.021 -16.297 7.265 1.00 89.06 195 PHE A C 1
ATOM 1538 O O . PHE A 1 195 ? -10.883 -16.447 8.120 1.00 89.06 195 PHE A O 1
ATOM 1545 N N . VAL A 1 196 ? -9.528 -17.321 6.560 1.00 89.44 196 VAL A N 1
ATOM 1546 C CA . VAL A 1 196 ? -9.990 -18.711 6.712 1.00 89.44 196 VAL A CA 1
ATOM 1547 C C . VAL A 1 196 ? -9.655 -19.273 8.091 1.00 89.44 196 VAL A C 1
ATOM 1549 O O . VAL A 1 196 ? -10.494 -19.943 8.674 1.00 89.44 196 VAL A O 1
ATOM 1552 N N . LEU A 1 197 ? -8.465 -18.988 8.627 1.00 89.81 197 LEU A N 1
ATOM 1553 C CA . LEU A 1 197 ? -8.073 -19.416 9.976 1.00 89.81 197 LEU A CA 1
ATOM 1554 C C . LEU A 1 197 ? -8.852 -18.697 11.087 1.00 89.81 197 LEU A C 1
ATOM 1556 O O . LEU A 1 197 ? -8.865 -19.166 12.222 1.00 89.81 197 LEU A O 1
ATOM 1560 N N . PHE A 1 198 ? -9.430 -17.536 10.782 1.00 86.69 198 PHE A N 1
ATOM 1561 C CA . PHE A 1 198 ? -10.240 -16.765 11.719 1.00 86.69 198 PHE A CA 1
ATOM 1562 C C . PHE A 1 198 ? -11.694 -17.259 11.806 1.00 86.69 198 PHE A C 1
ATOM 1564 O O . PHE A 1 198 ? -12.351 -16.991 12.813 1.00 86.69 198 PHE A O 1
ATOM 1571 N N . LEU A 1 199 ? -12.202 -17.921 10.757 1.00 81.19 199 LEU A N 1
ATOM 1572 C CA . LEU A 1 199 ? -13.529 -18.552 10.744 1.00 81.19 199 LEU A CA 1
ATOM 1573 C C . LEU A 1 199 ? -13.593 -19.734 11.717 1.00 81.19 199 LEU A C 1
ATOM 1575 O O . LEU A 1 199 ? -14.655 -19.855 12.369 1.00 81.19 199 LEU A O 1
#

pLDDT: mean 89.35, std 9.59, range [45.06, 98.06]